Protein AF-A0A936VDR9-F1 (afdb_monomer_lite)

Secondary structure (DSSP, 8-state):
--PPPPP---------PPPGGGG------PPP--HHHHHHHHHHHHHHHHHHHHHHHHHHHHHHHHHHHHHHHHHHHHTT-SSPPP-EEEE-SS-HHHHHHHHHHGGG-SEEEE--EEE-S-SSS-EEE---HHHHHHHHHH-TTS-B-PPEE-EETTEE-HHHHHHHHSSHHHHHHHHHHHHHHHHHHHT------

Foldseek 3Di:
DDDDDDDDDDDDDDDDDDPPPPPPPPPPPPPDQDPVRVVVVVVVVVVVVVVVVVVVVVVVVVVVVVVVVVVVVVVLVVVPDPPDDAAEQEAEDPDPVRVVCCVVCVVVHQAYEYQFWEQPLDQVQGIHGDDDPVVLVVCCVPPVSRYYHYDYAHDDPNDRDVPSVCQQPVDPVSVVSVVVNVVVVVVVSVPPDPPDD

Radius of gyration: 36.69 Å; chains: 1; bounding box: 105×52×73 Å

Sequence (197 aa):
MVNPFLPQIHLKPVAVLPQQSDINFHPPERPALTKAETIAKQVGDKARLEKKRREDARAQRAGAAKLIRSETSAAIVRATNDGNPLAVGFYVNWDDSSMASLRTNIDNLDWLVPEWIRLSGDESDPLVLDIKDEAIDFIQRTKPEMPILPLLQNYKNEQWNSEILQRSITTDAQRQKLIAALCKVLKIQVRRPHDRY

Structure (mmCIF, N/CA/C/O backbone):
data_AF-A0A936VDR9-F1
#
_entry.id   AF-A0A936VDR9-F1
#
loop_
_atom_site.group_PDB
_atom_site.id
_atom_site.type_symbol
_atom_site.label_atom_id
_atom_site.label_alt_id
_atom_site.label_comp_id
_atom_site.label_asym_id
_atom_site.label_entity_id
_atom_site.label_seq_id
_atom_site.pdbx_PDB_ins_code
_atom_site.Cartn_x
_atom_site.Cartn_y
_atom_site.Cartn_z
_atom_site.occupancy
_atom_site.B_iso_or_equiv
_atom_site.auth_seq_id
_atom_site.auth_comp_id
_atom_site.auth_asym_id
_atom_site.auth_atom_id
_atom_site.pdbx_PDB_model_num
ATOM 1 N N . MET A 1 1 ? 82.427 5.384 -50.486 1.00 48.25 1 MET A N 1
ATOM 2 C CA . MET A 1 1 ? 82.859 6.656 -49.867 1.00 48.25 1 MET A CA 1
ATOM 3 C C . MET A 1 1 ? 82.089 7.799 -50.509 1.00 48.25 1 MET A C 1
ATOM 5 O O . MET A 1 1 ? 82.480 8.209 -51.585 1.00 48.25 1 MET A O 1
ATOM 9 N N . VAL A 1 2 ? 81.010 8.280 -49.883 1.00 49.56 2 VAL A N 1
ATOM 10 C CA . VAL A 1 2 ? 80.542 9.675 -49.990 1.00 49.56 2 VAL A CA 1
ATOM 11 C C . VAL A 1 2 ? 79.780 9.957 -48.692 1.00 49.56 2 VAL A C 1
ATOM 13 O O . VAL A 1 2 ? 78.757 9.333 -48.428 1.00 49.56 2 VAL A O 1
ATOM 16 N N . ASN A 1 3 ? 80.350 10.800 -47.837 1.00 47.25 3 ASN A N 1
ATOM 17 C CA . ASN A 1 3 ? 79.816 11.170 -46.529 1.00 47.25 3 ASN A CA 1
ATOM 18 C C . ASN A 1 3 ? 79.118 12.533 -46.683 1.00 47.25 3 ASN A C 1
ATOM 20 O O . ASN A 1 3 ? 79.799 13.479 -47.088 1.00 47.25 3 ASN A O 1
ATOM 24 N N . PRO A 1 4 ? 77.804 12.674 -46.437 1.00 64.75 4 PRO A N 1
ATOM 25 C CA . PRO A 1 4 ? 77.143 13.964 -46.587 1.00 64.75 4 PRO A CA 1
ATOM 26 C C . PRO A 1 4 ? 77.544 14.914 -45.449 1.00 64.75 4 PRO A C 1
ATOM 28 O O . PRO A 1 4 ? 77.500 14.571 -44.269 1.00 64.75 4 PRO A O 1
ATOM 31 N N . PHE A 1 5 ? 77.966 16.114 -45.841 1.00 64.38 5 PHE A N 1
ATOM 32 C CA . PHE A 1 5 ? 78.416 17.204 -44.980 1.00 64.38 5 PHE A CA 1
ATOM 33 C C . PHE A 1 5 ? 77.198 17.912 -44.358 1.00 64.38 5 PHE A C 1
ATOM 35 O O . PHE A 1 5 ? 76.321 18.375 -45.086 1.00 64.38 5 PHE A O 1
ATOM 42 N N . LEU A 1 6 ? 77.145 18.019 -43.028 1.00 63.59 6 LEU A N 1
ATOM 43 C CA . LEU A 1 6 ? 76.202 18.890 -42.315 1.00 63.59 6 LEU A CA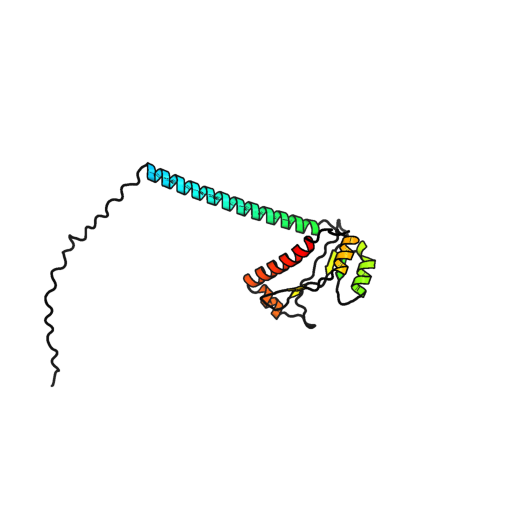 1
ATOM 44 C C . LEU A 1 6 ? 76.886 20.234 -41.995 1.00 63.59 6 LEU A C 1
ATOM 46 O O . LEU A 1 6 ? 78.051 20.232 -41.589 1.00 63.59 6 LEU A O 1
ATOM 50 N N . PRO A 1 7 ? 76.203 21.382 -42.152 1.00 64.25 7 PRO A N 1
ATOM 51 C CA . PRO A 1 7 ? 76.762 22.690 -41.819 1.00 64.25 7 PRO A CA 1
ATOM 52 C C . PRO A 1 7 ? 76.902 22.887 -40.300 1.00 64.25 7 PRO A C 1
ATOM 54 O O . PRO A 1 7 ? 76.022 22.519 -39.521 1.00 64.25 7 PRO A O 1
ATOM 57 N N . GLN A 1 8 ? 78.009 23.506 -39.880 1.00 63.88 8 GLN A N 1
ATOM 58 C CA . GLN A 1 8 ? 78.290 23.831 -38.479 1.00 63.88 8 GLN A CA 1
ATOM 59 C C . GLN A 1 8 ? 77.455 25.033 -38.016 1.00 63.88 8 GLN A C 1
ATOM 61 O O . GLN A 1 8 ? 77.661 26.168 -38.456 1.00 63.88 8 GLN A O 1
ATOM 66 N N . ILE A 1 9 ? 76.518 24.783 -37.100 1.00 60.72 9 ILE A N 1
ATOM 67 C CA . ILE A 1 9 ? 75.739 25.827 -36.432 1.00 60.72 9 ILE A CA 1
ATOM 68 C C . ILE A 1 9 ? 76.623 26.475 -35.360 1.00 60.72 9 ILE A C 1
ATOM 70 O O . ILE A 1 9 ? 76.927 25.867 -34.336 1.00 60.72 9 ILE A O 1
ATOM 74 N N . HIS A 1 10 ? 77.022 27.726 -35.588 1.00 57.00 10 HIS A N 1
ATOM 75 C CA . HIS A 1 10 ? 77.722 28.543 -34.600 1.00 57.00 10 HIS A CA 1
ATOM 76 C C . HIS A 1 10 ? 76.702 29.171 -33.643 1.00 57.00 10 HIS A C 1
ATOM 78 O O . HIS A 1 10 ? 76.112 30.212 -33.938 1.00 57.00 10 HIS A O 1
ATOM 84 N N . LEU A 1 11 ? 76.473 28.534 -32.494 1.00 60.47 11 LEU A N 1
ATOM 85 C CA . LEU A 1 11 ? 75.695 29.131 -31.410 1.00 60.47 11 LEU A CA 1
ATOM 86 C C . LEU A 1 11 ? 76.563 30.150 -30.663 1.00 60.47 11 LEU A C 1
ATOM 88 O O . LEU A 1 11 ? 77.661 29.836 -30.206 1.00 60.47 11 LEU A O 1
ATOM 92 N N . LYS A 1 12 ? 76.063 31.382 -30.535 1.00 58.19 12 LYS A N 1
ATOM 93 C CA . LYS A 1 12 ? 76.665 32.403 -29.670 1.00 58.19 12 LYS A CA 1
ATOM 94 C C . LYS A 1 12 ? 76.613 31.903 -28.216 1.00 58.19 12 LYS A C 1
ATOM 96 O O . LYS A 1 12 ? 75.549 31.432 -27.809 1.00 58.19 12 LYS A O 1
ATOM 101 N N . PRO A 1 13 ? 77.699 32.005 -27.430 1.00 59.50 13 PRO A N 1
ATOM 102 C CA . PRO A 1 13 ? 77.671 31.609 -26.029 1.00 59.50 13 PRO A CA 1
ATOM 103 C C . PRO A 1 13 ? 76.676 32.503 -25.286 1.00 59.50 13 PRO A C 1
ATOM 105 O O . PRO A 1 13 ? 76.843 33.721 -25.209 1.00 59.50 13 PRO A O 1
ATOM 108 N N . VAL A 1 14 ? 75.600 31.891 -24.798 1.00 54.97 14 VAL A N 1
ATOM 109 C CA . VAL A 1 14 ? 74.634 32.547 -23.919 1.00 54.97 14 VAL A CA 1
ATOM 110 C C . VAL A 1 14 ? 75.339 32.860 -22.606 1.00 54.97 14 VAL A C 1
ATOM 112 O O . VAL A 1 14 ? 76.087 32.038 -22.075 1.00 54.97 14 VAL A O 1
ATOM 115 N N . ALA A 1 15 ? 75.122 34.086 -22.137 1.00 59.19 15 ALA A N 1
ATOM 116 C CA . ALA A 1 15 ? 75.690 34.623 -20.918 1.00 59.19 15 ALA A CA 1
ATOM 117 C C . ALA A 1 15 ? 75.496 33.661 -19.736 1.00 59.19 15 ALA A C 1
ATOM 119 O O . ALA A 1 15 ? 74.417 33.116 -19.515 1.00 59.19 15 ALA A O 1
ATOM 120 N N . VAL A 1 16 ? 76.606 33.481 -19.027 1.00 57.81 16 VAL A N 1
ATOM 121 C CA . VAL A 1 16 ? 76.810 32.790 -17.755 1.00 57.81 16 VAL A CA 1
ATOM 122 C C . VAL A 1 16 ? 75.539 32.738 -16.898 1.00 57.81 16 VAL A C 1
ATOM 124 O O . VAL A 1 16 ? 75.017 33.767 -16.475 1.00 57.81 16 VAL A O 1
ATOM 127 N N . LEU A 1 17 ? 75.072 31.519 -16.619 1.00 52.50 17 LEU A N 1
ATOM 128 C CA . LEU A 1 17 ? 74.103 31.258 -15.556 1.00 52.50 17 LEU A CA 1
ATOM 129 C C . LEU A 1 17 ? 74.717 31.704 -14.215 1.00 52.50 17 LEU A C 1
ATOM 131 O O . LEU A 1 17 ? 75.860 31.322 -13.942 1.00 52.50 17 LEU A O 1
ATOM 135 N N . PRO A 1 18 ? 74.007 32.484 -13.380 1.00 51.62 18 PRO A N 1
ATOM 136 C CA . PRO A 1 18 ? 74.508 32.859 -12.064 1.00 51.62 18 PRO A CA 1
ATOM 137 C C . PRO A 1 18 ? 74.798 31.599 -11.237 1.00 51.62 18 PRO A C 1
ATOM 139 O O . PRO A 1 18 ? 74.003 30.656 -11.193 1.00 51.62 18 PRO A O 1
ATOM 142 N N . GLN A 1 19 ? 75.987 31.572 -10.632 1.00 54.84 19 GLN A N 1
ATOM 143 C CA . GLN A 1 19 ? 76.437 30.523 -9.720 1.00 54.84 19 GLN A CA 1
ATOM 144 C C . GLN A 1 19 ? 75.439 30.354 -8.558 1.00 54.84 19 GLN A C 1
ATOM 146 O O . GLN A 1 19 ? 74.750 31.297 -8.176 1.00 54.84 19 GLN A O 1
ATOM 151 N N . GLN A 1 20 ? 75.383 29.150 -7.974 1.00 53.59 20 GLN A N 1
ATOM 152 C CA . GLN A 1 20 ? 74.471 28.711 -6.896 1.00 53.59 20 GLN A CA 1
ATOM 153 C C . GLN A 1 20 ? 74.421 29.585 -5.618 1.00 53.59 20 GLN A C 1
ATOM 155 O O . GLN A 1 20 ? 73.723 29.227 -4.672 1.00 53.59 20 GLN A O 1
ATOM 160 N N . SER A 1 21 ? 75.111 30.721 -5.555 1.00 52.72 21 SER A N 1
ATOM 161 C CA . SER A 1 21 ? 75.000 31.697 -4.468 1.00 52.72 21 SER A CA 1
ATOM 162 C C . SER A 1 21 ? 73.715 32.542 -4.509 1.00 52.72 21 SER A C 1
ATOM 164 O O . SER A 1 21 ? 73.342 33.088 -3.474 1.00 52.72 21 SER A O 1
ATOM 166 N N . ASP A 1 22 ? 73.001 32.592 -5.644 1.00 49.72 22 ASP A N 1
ATOM 167 C CA . ASP A 1 22 ? 71.807 33.448 -5.830 1.00 49.72 22 ASP A CA 1
ATOM 168 C C . ASP A 1 22 ? 70.450 32.739 -5.612 1.00 49.72 22 ASP A C 1
ATOM 170 O O . ASP A 1 22 ? 69.391 33.338 -5.789 1.00 49.72 22 ASP A O 1
ATOM 174 N N . ILE A 1 23 ? 70.444 31.475 -5.171 1.00 49.09 23 ILE A N 1
ATOM 175 C CA . ILE A 1 23 ? 69.225 30.739 -4.757 1.00 49.09 23 ILE A CA 1
ATOM 176 C C . ILE A 1 23 ? 68.941 30.830 -3.251 1.00 49.09 23 ILE A C 1
ATOM 178 O O . ILE A 1 23 ? 68.109 30.091 -2.725 1.00 49.09 23 ILE A O 1
ATOM 182 N N . ASN A 1 24 ? 69.550 31.791 -2.556 1.00 51.28 24 ASN A N 1
ATOM 183 C CA . ASN A 1 24 ? 69.092 32.199 -1.229 1.00 51.28 24 ASN A CA 1
ATOM 184 C C . ASN A 1 24 ? 67.836 33.077 -1.35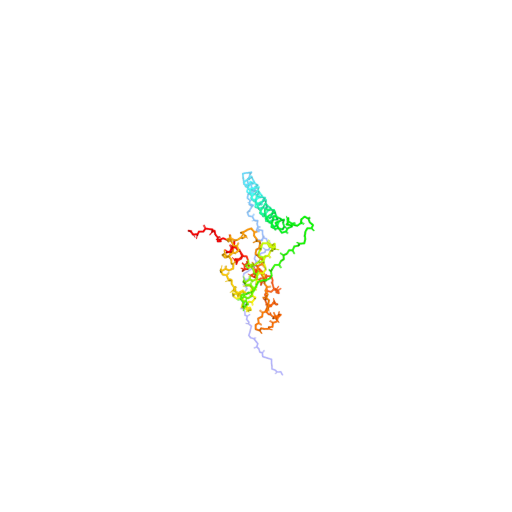3 1.00 51.28 24 ASN A C 1
ATOM 186 O O . ASN A 1 24 ? 67.835 34.261 -1.022 1.00 51.28 24 ASN A O 1
ATOM 190 N N . PHE A 1 25 ? 66.736 32.482 -1.821 1.00 50.12 25 PHE A N 1
ATOM 191 C CA . PHE A 1 25 ? 65.406 33.035 -1.596 1.00 50.12 25 PHE A CA 1
ATOM 192 C C . PHE A 1 25 ? 65.108 32.870 -0.105 1.00 50.12 25 PHE A C 1
ATOM 194 O O . PHE A 1 25 ? 64.611 31.834 0.332 1.00 50.12 25 PHE A O 1
ATOM 201 N N . HIS A 1 26 ? 65.448 33.878 0.696 1.00 56.31 26 HIS A N 1
ATOM 202 C CA . HIS A 1 26 ? 64.891 33.985 2.034 1.00 56.31 26 HIS A CA 1
ATOM 203 C C . HIS A 1 26 ? 63.404 34.313 1.845 1.00 56.31 26 HIS A C 1
ATOM 205 O O . HIS A 1 26 ? 63.089 35.372 1.293 1.00 56.31 26 HIS A O 1
ATOM 211 N N . PRO A 1 27 ? 62.462 33.435 2.237 1.00 58.19 27 PRO A N 1
ATOM 212 C CA . PRO A 1 27 ? 61.066 33.841 2.301 1.00 58.19 27 PRO A CA 1
ATOM 213 C C . PRO A 1 27 ? 61.014 35.083 3.199 1.00 58.19 27 PRO A C 1
ATOM 215 O O . PRO A 1 27 ? 61.682 35.058 4.239 1.00 58.19 27 PRO A O 1
ATOM 218 N N . PRO A 1 28 ? 60.266 36.154 2.861 1.00 60.12 28 PRO A N 1
ATOM 219 C CA . PRO A 1 28 ? 59.995 37.172 3.861 1.00 60.12 28 PRO A CA 1
ATOM 220 C C . PRO A 1 28 ? 59.383 36.433 5.047 1.00 60.12 28 PRO A C 1
ATOM 222 O O . PRO A 1 28 ? 58.392 35.712 4.872 1.00 60.12 28 PRO A O 1
ATOM 225 N N . GLU A 1 29 ? 60.026 36.520 6.215 1.00 57.53 29 GLU A N 1
ATOM 226 C CA . GLU A 1 29 ? 59.479 35.960 7.442 1.00 57.53 29 GLU A CA 1
ATOM 227 C C . GLU A 1 29 ? 58.063 36.507 7.554 1.00 57.53 29 GLU A C 1
ATOM 229 O O . GLU A 1 29 ? 57.852 37.707 7.739 1.00 57.53 29 GLU A O 1
ATOM 234 N N . ARG A 1 30 ? 57.064 35.638 7.350 1.00 56.50 30 ARG A N 1
ATOM 235 C CA . ARG A 1 30 ? 55.694 36.004 7.685 1.00 56.50 30 ARG A CA 1
ATOM 236 C C . ARG A 1 30 ? 55.777 36.381 9.158 1.00 56.50 30 ARG A C 1
ATOM 238 O O . ARG A 1 30 ? 56.226 35.521 9.924 1.00 56.50 30 ARG A O 1
ATOM 245 N N . PRO A 1 31 ? 55.429 37.620 9.550 1.00 59.69 31 PRO A N 1
ATOM 246 C CA . PRO A 1 31 ? 55.517 38.001 10.945 1.00 59.69 31 PRO A CA 1
ATOM 247 C C . PRO A 1 31 ? 54.782 36.930 11.742 1.00 59.69 31 PRO A C 1
ATOM 249 O O . PRO A 1 31 ? 53.684 36.510 11.355 1.00 59.69 31 PRO A O 1
ATOM 252 N N . ALA A 1 32 ? 55.440 36.402 12.778 1.00 60.94 32 ALA A N 1
ATOM 253 C CA . ALA A 1 32 ? 54.813 35.439 13.668 1.00 60.94 32 ALA A CA 1
ATOM 254 C C . ALA A 1 32 ? 53.450 36.015 14.051 1.00 60.94 32 ALA A C 1
ATOM 256 O O . ALA A 1 32 ? 53.407 37.177 14.467 1.00 60.94 32 ALA A O 1
ATOM 257 N N . LEU A 1 33 ? 52.365 35.249 13.828 1.00 58.31 33 LEU A N 1
ATOM 258 C CA . LEU A 1 33 ? 51.005 35.737 14.066 1.00 58.31 33 LEU A CA 1
ATOM 259 C C . LEU A 1 33 ? 51.007 36.489 15.390 1.00 58.31 33 LEU A C 1
ATOM 261 O O . LEU A 1 33 ? 51.404 35.945 16.428 1.00 58.31 33 LEU A O 1
ATOM 265 N N . THR A 1 34 ? 50.580 37.741 15.344 1.00 65.75 34 THR A N 1
ATOM 266 C CA . THR A 1 34 ? 50.469 38.547 16.548 1.00 65.75 34 THR A CA 1
ATOM 267 C C . THR A 1 34 ? 49.570 37.810 17.545 1.00 65.75 34 THR A C 1
ATOM 269 O O . THR A 1 34 ? 48.713 36.991 17.181 1.00 65.75 34 THR A O 1
ATOM 272 N N . LYS A 1 35 ? 49.733 38.089 18.842 1.00 68.06 35 LYS A N 1
ATOM 273 C CA . LYS A 1 35 ? 48.861 37.501 19.875 1.00 68.06 35 LYS A CA 1
ATOM 274 C C . LYS A 1 35 ? 47.372 37.694 19.528 1.00 68.06 35 LYS A C 1
ATOM 276 O O . LYS A 1 35 ? 46.570 36.804 19.769 1.00 68.06 35 LYS A O 1
ATOM 281 N N . ALA A 1 36 ? 47.018 38.804 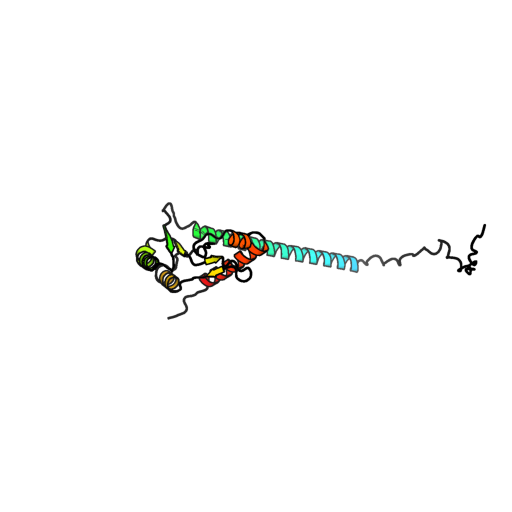18.879 1.00 71.44 36 ALA A N 1
ATOM 282 C CA . ALA A 1 36 ? 45.666 39.074 18.397 1.00 71.44 36 ALA A CA 1
ATOM 283 C C . ALA A 1 36 ? 45.206 38.125 17.270 1.00 71.44 36 ALA A C 1
ATOM 285 O O . ALA A 1 36 ? 44.092 37.607 17.324 1.00 71.44 36 ALA A O 1
ATOM 286 N N . GLU A 1 37 ? 46.049 37.844 16.274 1.00 71.31 37 GLU A N 1
ATOM 287 C CA . GLU A 1 37 ? 45.705 36.959 15.150 1.00 71.31 37 GLU A CA 1
ATOM 288 C C . GLU A 1 37 ? 45.608 35.488 15.574 1.00 71.31 37 GLU A C 1
ATOM 290 O O . GLU A 1 37 ? 44.732 34.758 15.105 1.00 71.31 37 GLU A O 1
ATOM 295 N N . THR A 1 38 ? 46.467 35.044 16.498 1.00 71.69 38 THR A N 1
ATOM 296 C CA . THR A 1 38 ? 46.367 33.693 17.080 1.00 71.69 38 THR A CA 1
ATOM 297 C C . THR A 1 38 ? 45.076 33.517 17.877 1.00 71.69 38 THR A C 1
ATOM 299 O O . THR A 1 38 ? 44.395 32.504 17.706 1.00 71.69 38 THR A O 1
ATOM 302 N N . ILE A 1 39 ? 44.687 34.519 18.675 1.00 73.69 39 ILE A N 1
ATOM 303 C CA . ILE A 1 39 ? 43.404 34.535 19.389 1.00 73.69 39 ILE A CA 1
ATOM 304 C C . ILE A 1 39 ? 42.237 34.522 18.393 1.00 73.69 39 ILE A C 1
ATOM 306 O O . ILE A 1 39 ? 41.328 33.707 18.540 1.00 73.69 39 ILE A O 1
ATOM 310 N N . ALA A 1 40 ? 42.267 35.348 17.343 1.00 74.50 40 ALA A N 1
ATOM 311 C CA . ALA A 1 40 ? 41.207 35.394 16.333 1.00 74.50 40 ALA A CA 1
ATOM 312 C C . ALA A 1 40 ? 41.022 34.046 15.611 1.00 74.50 40 ALA A C 1
ATOM 314 O O . ALA A 1 40 ? 39.892 33.585 15.432 1.00 74.50 40 ALA A O 1
ATOM 315 N N . LYS A 1 41 ? 42.123 33.367 15.261 1.00 75.31 41 LYS A N 1
ATOM 316 C CA . LYS A 1 41 ? 42.086 32.028 14.656 1.00 75.31 41 LYS A CA 1
ATOM 317 C C . LYS A 1 41 ? 41.517 30.984 15.619 1.00 75.31 41 LYS A C 1
ATOM 319 O O . LYS A 1 41 ? 40.612 30.244 15.245 1.00 75.31 41 LYS A O 1
ATOM 324 N N . GLN A 1 42 ? 41.970 30.978 16.875 1.00 75.38 42 GLN A N 1
ATOM 325 C CA . GLN A 1 42 ? 41.448 30.078 17.909 1.00 75.38 42 GLN A CA 1
ATOM 326 C C . GLN A 1 42 ? 39.949 30.291 18.161 1.00 75.38 42 GLN A C 1
ATOM 328 O O . GLN A 1 42 ? 39.210 29.325 18.348 1.00 75.38 42 GLN A O 1
ATOM 333 N N . VAL A 1 43 ? 39.483 31.542 18.149 1.00 79.19 43 VAL A N 1
ATOM 334 C CA . VAL A 1 43 ? 38.060 31.883 18.283 1.00 79.19 43 VAL A CA 1
ATOM 335 C C . VAL A 1 43 ? 37.263 31.387 17.073 1.00 79.19 43 VAL A C 1
ATOM 337 O O . VAL A 1 43 ? 36.212 30.771 17.253 1.00 79.19 43 VAL A O 1
ATOM 340 N N . GLY A 1 44 ? 37.771 31.580 15.852 1.00 81.06 44 GLY A N 1
ATOM 341 C CA . GLY A 1 44 ? 37.138 31.081 14.627 1.00 81.06 44 GLY A CA 1
ATOM 342 C C . GLY A 1 44 ? 37.037 29.552 14.576 1.00 81.06 44 GLY A C 1
ATOM 343 O O . GLY A 1 44 ? 35.983 29.009 14.233 1.00 81.06 44 GLY A O 1
ATOM 344 N N . ASP A 1 45 ? 38.096 28.853 14.984 1.00 81.81 45 ASP A N 1
ATOM 345 C CA . ASP A 1 45 ? 38.127 27.390 15.047 1.00 81.81 45 ASP A CA 1
ATOM 346 C C . ASP A 1 45 ? 37.157 26.852 16.112 1.00 81.81 45 ASP A C 1
ATOM 348 O O . ASP A 1 45 ? 36.400 25.912 15.849 1.00 81.81 45 ASP A O 1
ATOM 352 N N . LYS A 1 46 ? 37.082 27.505 17.283 1.00 83.25 46 LYS A N 1
ATOM 353 C CA . LYS A 1 46 ? 36.084 27.192 18.321 1.00 83.25 46 LYS A CA 1
ATOM 354 C C . LYS A 1 46 ? 34.651 27.406 17.826 1.00 83.25 46 LYS A C 1
ATOM 356 O O . LYS A 1 46 ? 33.802 26.545 18.044 1.00 83.25 46 LYS A O 1
ATOM 361 N N . ALA A 1 47 ? 34.381 28.504 17.118 1.00 84.00 47 ALA A N 1
ATOM 362 C CA . ALA A 1 47 ? 33.054 28.791 16.572 1.00 84.00 47 ALA A CA 1
ATOM 363 C C . ALA A 1 47 ? 32.613 27.754 15.522 1.00 84.00 47 ALA A C 1
ATOM 365 O O . ALA A 1 47 ? 31.454 27.335 15.507 1.00 84.00 47 ALA A O 1
ATOM 366 N N . ARG A 1 48 ? 33.537 27.291 14.667 1.00 84.69 48 ARG A N 1
ATOM 367 C CA . ARG A 1 48 ? 33.271 26.224 13.686 1.00 84.69 48 ARG A CA 1
ATOM 368 C C . ARG A 1 48 ? 32.975 24.886 14.354 1.00 84.69 48 ARG A C 1
ATOM 370 O O . ARG A 1 48 ? 32.035 24.206 13.944 1.00 84.69 48 ARG A O 1
ATOM 377 N N . LEU A 1 49 ? 33.742 24.525 15.383 1.00 86.38 49 LEU A N 1
ATOM 378 C CA . LEU A 1 49 ? 33.514 23.297 16.145 1.00 86.38 49 LEU A CA 1
ATOM 379 C C . LEU A 1 49 ? 32.140 23.312 16.825 1.00 86.38 49 LEU A C 1
ATOM 381 O O . LEU A 1 49 ? 31.409 22.326 16.758 1.00 86.38 49 LEU A O 1
ATOM 385 N N . GLU A 1 50 ? 31.768 24.443 17.423 1.00 83.38 50 GLU A N 1
ATOM 386 C CA . GLU A 1 50 ? 30.477 24.598 18.089 1.00 83.38 50 GLU A CA 1
ATOM 387 C C . GLU A 1 50 ? 29.308 24.549 17.096 1.00 83.38 50 GLU A C 1
ATOM 389 O O . GLU A 1 50 ? 28.299 23.885 17.341 1.00 83.38 50 GLU A O 1
ATOM 394 N N . LYS A 1 51 ? 29.456 25.174 15.920 1.00 87.25 51 LYS A N 1
ATOM 395 C CA . LYS A 1 51 ? 28.470 25.063 14.836 1.00 87.25 51 LYS A CA 1
ATOM 396 C C . LYS A 1 51 ? 28.288 23.609 14.391 1.00 87.25 51 LYS A C 1
ATOM 398 O O . LYS A 1 51 ? 27.150 23.152 14.309 1.00 87.25 51 LYS A O 1
ATOM 403 N N . LYS A 1 52 ? 29.386 22.877 14.175 1.00 90.38 52 LYS A N 1
ATOM 404 C CA . LYS A 1 52 ? 29.343 21.460 13.790 1.00 90.38 52 LYS A CA 1
ATOM 405 C C . LYS A 1 52 ? 28.639 20.608 14.852 1.00 90.38 52 LYS A C 1
ATOM 407 O O . LYS A 1 52 ? 27.731 19.857 14.521 1.00 90.38 52 LYS A O 1
ATOM 412 N N . ARG A 1 53 ? 28.963 20.801 16.138 1.00 89.38 53 ARG A N 1
ATOM 413 C CA . ARG A 1 53 ? 28.282 20.117 17.255 1.00 89.38 53 ARG A CA 1
ATOM 414 C C . ARG A 1 53 ? 26.775 20.365 17.266 1.00 89.38 53 ARG A C 1
ATOM 416 O O . ARG A 1 53 ? 26.003 19.440 17.505 1.00 89.38 53 ARG A O 1
ATOM 423 N N . ARG A 1 54 ? 26.341 21.601 16.998 1.00 82.69 54 ARG A N 1
ATOM 424 C CA . ARG A 1 54 ? 24.913 21.949 16.918 1.00 82.69 54 ARG A CA 1
ATOM 425 C C . ARG A 1 54 ? 24.214 21.274 15.740 1.00 82.69 54 ARG A C 1
ATOM 427 O O . ARG A 1 54 ? 23.067 20.855 15.884 1.00 82.69 54 ARG A O 1
ATOM 434 N N . GLU A 1 55 ? 24.877 21.186 14.592 1.00 86.06 55 GLU A N 1
ATOM 435 C CA . GLU A 1 55 ? 24.357 20.500 13.405 1.00 86.06 55 GLU A CA 1
ATOM 436 C C . GLU A 1 55 ? 24.231 18.991 13.649 1.00 86.06 55 GLU A C 1
ATOM 438 O O . GLU A 1 55 ? 23.153 18.438 13.424 1.00 86.06 55 GLU A O 1
ATOM 443 N N . ASP A 1 56 ? 25.258 18.362 14.225 1.00 86.25 56 ASP A N 1
ATOM 444 C CA . ASP A 1 56 ? 25.247 16.943 14.598 1.00 86.25 56 ASP A CA 1
ATOM 445 C C . ASP A 1 56 ? 24.143 16.647 15.628 1.00 86.25 56 ASP A C 1
ATOM 447 O O . ASP A 1 56 ? 23.357 15.715 15.457 1.00 86.25 56 ASP A O 1
ATOM 451 N N . ALA A 1 57 ? 23.996 17.492 16.655 1.00 83.44 57 ALA A N 1
ATOM 452 C CA . ALA A 1 57 ? 22.927 17.365 17.646 1.00 83.44 57 ALA A CA 1
ATOM 453 C C . ALA A 1 57 ? 21.527 17.523 17.023 1.00 83.44 57 ALA A C 1
ATOM 455 O O . ALA A 1 57 ? 20.581 16.835 17.416 1.00 83.44 57 ALA A O 1
ATOM 456 N N . ARG A 1 58 ? 21.368 18.412 16.032 1.00 82.94 58 ARG A N 1
ATOM 457 C CA . ARG A 1 58 ? 20.101 18.583 15.305 1.00 82.94 58 ARG A CA 1
ATOM 458 C C . ARG A 1 58 ? 19.796 17.372 14.425 1.00 82.94 58 ARG A C 1
ATOM 460 O O . ARG A 1 58 ? 18.646 16.935 14.401 1.00 82.94 58 ARG A O 1
ATOM 467 N N . ALA A 1 59 ? 20.800 16.819 13.749 1.00 81.19 59 ALA A N 1
ATOM 468 C CA . ALA A 1 59 ? 20.668 15.605 12.950 1.00 81.19 59 ALA A CA 1
ATOM 469 C C . ALA A 1 59 ? 20.306 14.393 13.825 1.00 81.19 59 ALA A C 1
ATOM 471 O O . ALA A 1 59 ? 19.375 13.661 13.494 1.00 81.19 59 ALA A O 1
ATOM 472 N N . GLN A 1 60 ? 20.953 14.239 14.985 1.00 79.19 60 GLN A N 1
ATOM 473 C CA . GLN A 1 60 ? 20.627 13.200 15.967 1.00 79.19 60 GLN A CA 1
ATOM 474 C C . GLN A 1 60 ? 19.196 13.337 16.495 1.00 79.19 60 GLN A C 1
ATOM 476 O O . GLN A 1 60 ? 18.454 12.359 16.504 1.00 79.19 60 GLN A O 1
ATOM 481 N N . ARG A 1 61 ? 18.761 14.551 16.867 1.00 75.69 61 ARG A N 1
ATOM 482 C CA . ARG A 1 61 ? 17.377 14.802 17.311 1.00 75.69 61 ARG A CA 1
ATOM 483 C C . ARG A 1 61 ? 16.350 14.517 16.218 1.00 75.69 61 ARG A C 1
ATOM 485 O O . ARG A 1 61 ? 15.304 13.947 16.508 1.00 75.69 61 ARG A O 1
ATOM 492 N N . ALA A 1 62 ? 16.637 14.886 14.970 1.00 78.06 62 ALA A N 1
ATOM 493 C CA . ALA A 1 62 ? 15.767 14.580 13.837 1.00 78.06 62 ALA A CA 1
ATOM 494 C C . ALA A 1 62 ? 15.695 13.067 13.559 1.00 78.06 62 ALA A C 1
ATOM 496 O O . ALA A 1 62 ? 14.614 12.547 13.285 1.00 78.06 62 ALA A O 1
ATOM 497 N N . GLY A 1 63 ? 16.821 12.356 13.680 1.00 76.81 63 GLY A N 1
ATOM 498 C CA . GLY A 1 63 ? 16.883 10.896 13.594 1.00 76.81 63 GLY A CA 1
ATOM 499 C C . GLY A 1 63 ? 16.081 10.213 14.703 1.00 76.81 63 GLY A C 1
ATOM 500 O O . GLY A 1 63 ? 15.248 9.360 14.410 1.00 76.81 63 GLY A O 1
ATOM 501 N N . ALA A 1 64 ? 16.250 10.652 15.952 1.00 72.50 64 ALA A N 1
ATOM 502 C CA . ALA A 1 64 ? 15.497 10.152 17.101 1.00 72.50 64 ALA A CA 1
ATOM 503 C C . ALA A 1 64 ? 13.989 10.419 16.962 1.00 72.50 64 ALA A C 1
ATOM 505 O O . ALA A 1 64 ? 13.186 9.517 17.166 1.00 72.50 64 ALA A O 1
ATOM 506 N N . ALA A 1 65 ? 13.586 11.616 16.524 1.00 69.62 65 ALA A N 1
ATOM 507 C CA . ALA A 1 65 ? 12.179 11.930 16.267 1.00 69.62 65 ALA A CA 1
ATOM 508 C C . ALA A 1 65 ? 11.575 11.056 15.151 1.00 69.62 65 ALA A C 1
ATOM 510 O O . ALA A 1 65 ? 10.404 10.679 15.216 1.00 69.62 65 ALA A O 1
ATOM 511 N N . LYS A 1 66 ? 12.367 10.710 14.128 1.00 73.50 66 LYS A N 1
ATOM 512 C CA . LYS A 1 66 ? 11.950 9.790 13.063 1.00 73.50 66 LYS A CA 1
ATOM 513 C C . LYS A 1 66 ? 11.799 8.357 13.585 1.00 73.50 66 LYS A C 1
ATOM 515 O O . LYS A 1 66 ? 10.828 7.706 13.207 1.00 73.50 66 LYS A O 1
ATOM 520 N N . LEU A 1 67 ? 12.702 7.910 14.462 1.00 63.91 67 LEU A N 1
ATOM 521 C CA . LEU A 1 67 ? 12.639 6.597 15.111 1.00 63.91 67 LEU A CA 1
ATOM 522 C C . LEU A 1 67 ? 11.405 6.482 16.016 1.00 63.91 67 LEU A C 1
ATOM 524 O O . LEU A 1 67 ? 10.605 5.571 15.829 1.00 63.91 67 LEU A O 1
ATOM 528 N N . ILE A 1 68 ? 11.170 7.475 16.879 1.00 68.06 68 ILE A N 1
ATOM 529 C CA . ILE A 1 68 ? 9.978 7.543 17.739 1.00 68.06 68 ILE A CA 1
ATOM 530 C C . ILE A 1 68 ? 8.702 7.509 16.887 1.00 68.06 68 ILE A C 1
ATOM 532 O O . ILE A 1 68 ? 7.779 6.755 17.171 1.00 68.06 68 ILE A O 1
ATOM 536 N N . ARG A 1 69 ? 8.646 8.262 15.780 1.00 65.06 69 ARG A N 1
ATOM 537 C CA . ARG A 1 69 ? 7.483 8.250 14.877 1.00 65.06 69 ARG A CA 1
ATOM 538 C C . ARG A 1 69 ? 7.268 6.895 14.193 1.00 65.06 69 ARG A C 1
ATOM 540 O O . ARG A 1 69 ? 6.117 6.500 13.986 1.00 65.06 69 ARG A O 1
ATOM 547 N N . SER A 1 70 ? 8.339 6.191 13.821 1.00 58.34 70 SER A N 1
ATOM 548 C CA . SER A 1 70 ? 8.226 4.827 13.289 1.00 58.34 70 SER A CA 1
ATOM 549 C C . SER A 1 70 ? 7.783 3.826 14.355 1.00 58.34 70 SER A C 1
ATOM 551 O O . SER A 1 70 ? 6.958 2.970 14.055 1.00 58.34 70 SER A O 1
ATOM 553 N N . GLU A 1 71 ? 8.240 3.982 15.599 1.00 57.09 71 GLU A N 1
ATOM 554 C CA . GLU A 1 71 ? 7.802 3.173 16.740 1.00 57.09 71 GLU A CA 1
ATOM 555 C C . GLU A 1 71 ? 6.323 3.406 17.051 1.00 57.09 71 GLU A C 1
ATOM 557 O O . GLU A 1 71 ? 5.589 2.441 17.212 1.00 57.09 71 GLU A O 1
ATOM 562 N N . THR A 1 72 ? 5.840 4.654 17.034 1.00 55.25 72 THR A N 1
ATOM 563 C CA . THR A 1 72 ? 4.407 4.954 17.195 1.00 55.25 72 THR A CA 1
ATOM 564 C C . THR A 1 72 ? 3.572 4.343 16.067 1.00 55.25 72 THR A C 1
ATOM 566 O O . THR A 1 72 ? 2.514 3.783 16.324 1.00 55.25 72 THR A O 1
ATOM 569 N N . SER A 1 73 ? 4.055 4.388 14.820 1.00 57.47 73 SER A N 1
ATOM 570 C CA . SER A 1 73 ? 3.347 3.778 13.680 1.00 57.47 73 SER A CA 1
ATOM 571 C C . SER A 1 73 ? 3.290 2.249 13.799 1.00 57.47 73 SER A C 1
ATOM 573 O O . SER A 1 73 ? 2.255 1.650 13.535 1.00 57.47 73 SER A O 1
ATOM 575 N N . ALA A 1 74 ? 4.376 1.615 14.251 1.00 54.78 74 ALA A N 1
ATOM 576 C CA . ALA A 1 74 ? 4.416 0.181 14.529 1.00 54.78 74 ALA A CA 1
ATOM 577 C C . ALA A 1 74 ? 3.592 -0.207 15.772 1.00 54.78 74 ALA A C 1
ATOM 579 O O . ALA A 1 74 ? 3.046 -1.306 15.819 1.00 54.78 74 ALA A O 1
ATOM 580 N N . ALA A 1 75 ? 3.479 0.682 16.762 1.00 53.41 75 ALA A N 1
ATOM 581 C CA . ALA A 1 75 ? 2.667 0.487 17.959 1.00 53.41 75 ALA A CA 1
ATOM 582 C C . ALA A 1 75 ? 1.163 0.564 17.658 1.00 53.41 75 ALA A C 1
ATOM 584 O O . ALA A 1 75 ? 0.420 -0.255 18.183 1.00 53.41 75 ALA A O 1
ATOM 585 N N . ILE A 1 76 ? 0.722 1.452 16.755 1.00 54.25 76 ILE A N 1
ATOM 586 C CA . ILE A 1 76 ? -0.672 1.478 16.264 1.00 54.25 76 ILE A CA 1
ATOM 587 C C . ILE A 1 76 ? -1.046 0.131 15.622 1.00 54.25 76 ILE A C 1
ATOM 589 O O . ILE A 1 76 ? -2.145 -0.365 15.828 1.00 54.25 76 ILE A O 1
ATOM 593 N N . VAL A 1 77 ? -0.109 -0.496 14.903 1.00 53.59 77 VAL A N 1
ATOM 594 C CA . VAL A 1 77 ? -0.304 -1.820 14.282 1.00 53.59 77 VAL A CA 1
ATOM 595 C C . VAL A 1 77 ? -0.249 -2.962 15.312 1.00 53.59 77 VAL A C 1
ATOM 597 O O . VAL A 1 77 ? -0.859 -4.005 15.106 1.00 53.59 77 VAL A O 1
ATOM 600 N N . ARG A 1 78 ? 0.473 -2.787 16.429 1.00 49.00 78 ARG A N 1
ATOM 601 C CA . ARG A 1 78 ? 0.636 -3.804 17.486 1.00 49.00 78 ARG A CA 1
ATOM 602 C C . ARG A 1 78 ? -0.443 -3.778 18.572 1.00 49.00 78 ARG A C 1
ATOM 604 O O . ARG A 1 78 ? -0.577 -4.773 19.273 1.00 49.00 78 ARG A O 1
ATOM 611 N N . ALA A 1 79 ? -1.166 -2.673 18.743 1.00 49.69 79 ALA A N 1
ATOM 612 C CA . ALA A 1 79 ? -2.053 -2.456 19.889 1.00 49.69 79 ALA A CA 1
ATOM 613 C C . ALA A 1 79 ? -3.507 -2.911 19.675 1.00 49.69 79 ALA A C 1
ATOM 615 O O . ALA A 1 79 ? -4.366 -2.544 20.469 1.00 49.69 79 ALA A O 1
ATOM 616 N N . THR A 1 80 ? -3.814 -3.667 18.616 1.00 55.06 80 THR A N 1
ATOM 617 C CA . THR A 1 80 ? -5.211 -4.003 18.297 1.00 55.06 80 THR A CA 1
ATOM 618 C C . THR A 1 80 ? -5.673 -5.374 18.748 1.00 55.06 80 THR A C 1
ATOM 620 O O . THR A 1 80 ? -6.870 -5.601 18.695 1.00 55.06 80 THR A O 1
ATOM 623 N N . ASN A 1 81 ? -4.811 -6.272 19.232 1.00 59.06 81 ASN A N 1
ATOM 624 C CA . ASN A 1 81 ? -5.286 -7.602 19.605 1.00 59.06 81 ASN A CA 1
ATOM 625 C C . ASN A 1 81 ? -4.630 -8.144 20.875 1.00 59.06 81 ASN A C 1
ATOM 627 O O . ASN A 1 81 ? -3.572 -8.772 20.830 1.00 59.06 81 ASN A O 1
ATOM 631 N N . ASP A 1 82 ? -5.328 -7.947 21.999 1.00 64.25 82 ASP A N 1
ATOM 632 C CA . ASP A 1 82 ? -5.123 -8.572 23.315 1.00 64.25 82 ASP A CA 1
ATOM 633 C C . ASP A 1 82 ? -5.340 -10.106 23.263 1.00 64.25 82 ASP A C 1
ATOM 635 O O . ASP A 1 82 ? -6.139 -10.677 24.000 1.00 64.25 82 ASP A O 1
ATOM 639 N N . GLY A 1 83 ? -4.671 -10.799 22.335 1.00 69.69 83 GLY A N 1
ATOM 640 C CA . GLY A 1 83 ? -4.839 -12.233 22.075 1.00 69.69 83 GLY A CA 1
ATOM 641 C C . GLY A 1 83 ? -5.978 -12.600 21.115 1.00 69.69 83 GLY A C 1
ATOM 642 O O . GLY A 1 83 ? -6.118 -13.776 20.782 1.00 69.69 83 GLY A O 1
ATOM 643 N N . ASN A 1 84 ? -6.755 -11.629 20.627 1.00 76.00 84 ASN A N 1
ATOM 644 C CA . ASN A 1 84 ? -7.799 -11.869 19.628 1.00 76.00 84 ASN A CA 1
ATOM 645 C C . ASN A 1 84 ? -7.208 -12.054 18.209 1.00 76.00 84 ASN A C 1
ATOM 647 O O . ASN A 1 84 ? -6.187 -11.448 17.878 1.00 76.00 84 ASN A O 1
ATOM 651 N N . PRO A 1 85 ? -7.805 -12.897 17.345 1.00 85.25 85 PRO A N 1
ATOM 652 C CA . PRO A 1 85 ? -7.389 -12.998 15.948 1.00 85.25 85 PRO A CA 1
ATOM 653 C C . PRO A 1 85 ? -7.627 -11.687 15.191 1.00 85.25 85 PRO A C 1
ATOM 655 O O . PRO A 1 85 ? -8.674 -11.070 15.345 1.00 85.25 85 PRO A O 1
ATOM 658 N N . LEU A 1 86 ? -6.681 -11.303 14.332 1.00 89.31 86 LEU A N 1
ATOM 659 C CA . LEU A 1 86 ? -6.810 -10.139 13.454 1.00 89.31 86 LEU A CA 1
ATOM 660 C C . LEU A 1 86 ? -7.627 -10.483 12.202 1.00 89.31 86 LEU A C 1
ATOM 662 O O . LEU A 1 86 ? -7.233 -11.364 11.434 1.00 89.31 86 LEU A O 1
ATOM 666 N N . ALA A 1 87 ? -8.711 -9.751 11.960 1.00 93.38 87 ALA A N 1
ATOM 667 C CA . ALA A 1 87 ? -9.540 -9.876 10.769 1.00 93.38 87 ALA A CA 1
ATOM 668 C C . ALA A 1 87 ? -9.123 -8.858 9.692 1.00 93.38 87 ALA A C 1
ATOM 670 O O . ALA A 1 87 ? -9.276 -7.648 9.855 1.00 93.38 87 ALA A O 1
ATOM 671 N N . VAL A 1 88 ? -8.608 -9.348 8.561 1.00 95.94 88 VAL A N 1
ATOM 672 C CA . VAL A 1 88 ? -8.137 -8.510 7.445 1.00 95.94 88 VAL A CA 1
ATOM 673 C C . VAL A 1 88 ? -8.987 -8.762 6.204 1.00 95.94 88 VAL A C 1
ATOM 675 O O . VAL A 1 88 ? -9.064 -9.891 5.723 1.00 95.94 88 VAL A O 1
ATOM 678 N N . GLY A 1 89 ? -9.600 -7.709 5.663 1.00 95.81 89 GLY A N 1
ATOM 679 C CA . GLY A 1 89 ? -10.366 -7.769 4.419 1.00 95.81 89 GLY A CA 1
ATOM 680 C C . GLY A 1 89 ? -9.523 -7.362 3.214 1.00 95.81 89 GLY A C 1
ATOM 681 O O . GLY A 1 89 ? -8.907 -6.299 3.229 1.00 95.81 89 GLY A O 1
ATOM 682 N N . PHE A 1 90 ? -9.525 -8.166 2.152 1.00 96.62 90 PHE A N 1
ATOM 683 C CA . PHE A 1 90 ? -8.947 -7.786 0.860 1.00 96.62 90 PHE A CA 1
ATOM 684 C C . PHE A 1 90 ? -10.038 -7.209 -0.041 1.00 96.62 90 PHE A C 1
ATOM 686 O O . PHE A 1 90 ? -11.126 -7.775 -0.129 1.00 96.62 90 PHE A O 1
ATOM 693 N N . TYR A 1 91 ? -9.752 -6.080 -0.686 1.00 96.81 91 TYR A N 1
ATOM 694 C CA . TYR A 1 91 ? -10.723 -5.342 -1.493 1.00 96.81 91 TYR A CA 1
ATOM 695 C C . TYR A 1 91 ? -10.197 -5.094 -2.903 1.00 96.81 91 TYR A C 1
ATOM 697 O O . TYR A 1 91 ? -9.072 -4.620 -3.078 1.00 96.81 91 TYR A O 1
ATOM 705 N N . VAL A 1 92 ? -11.034 -5.362 -3.904 1.00 95.12 92 VAL A N 1
ATOM 706 C CA . VAL A 1 92 ? -10.724 -5.122 -5.315 1.00 95.12 92 VAL A CA 1
ATOM 707 C C . VAL A 1 92 ? -11.819 -4.287 -5.973 1.00 95.12 92 VAL A C 1
ATOM 709 O O . VAL A 1 92 ? -12.987 -4.369 -5.601 1.00 95.12 92 VAL A O 1
ATOM 712 N N . ASN A 1 93 ? -11.445 -3.472 -6.961 1.00 93.75 93 ASN A N 1
ATOM 713 C CA . ASN A 1 93 ? -12.388 -2.577 -7.641 1.00 93.75 93 ASN A CA 1
ATOM 714 C C . ASN A 1 93 ? -13.207 -3.264 -8.742 1.00 93.75 93 ASN A C 1
ATOM 716 O O . ASN A 1 93 ? -14.240 -2.733 -9.140 1.00 93.75 93 ASN A O 1
ATOM 720 N N . TRP A 1 94 ? -12.709 -4.376 -9.287 1.00 88.81 94 TRP A N 1
ATOM 721 C CA . TRP A 1 94 ? -13.256 -5.015 -10.488 1.00 88.81 94 TRP A CA 1
ATOM 722 C C . TRP A 1 94 ? -14.406 -5.989 -10.199 1.00 88.81 94 TRP A C 1
ATOM 724 O O . TRP A 1 94 ? -15.088 -6.397 -11.135 1.00 88.81 94 TRP A O 1
ATOM 734 N N . ASP A 1 95 ? -14.630 -6.348 -8.933 1.00 90.25 95 ASP A N 1
ATOM 735 C CA . ASP A 1 95 ? -15.730 -7.215 -8.510 1.00 90.25 95 ASP A CA 1
ATOM 736 C C . ASP A 1 95 ? -16.698 -6.448 -7.605 1.00 90.25 95 ASP A C 1
ATOM 738 O O . ASP A 1 95 ? -16.359 -6.092 -6.473 1.00 90.25 95 ASP A O 1
ATOM 742 N N . ASP A 1 96 ? -17.929 -6.242 -8.074 1.00 90.56 96 ASP A N 1
ATOM 743 C CA . ASP A 1 96 ? -18.996 -5.594 -7.304 1.00 90.56 96 ASP A CA 1
ATOM 744 C C . ASP A 1 96 ? -19.282 -6.320 -5.977 1.00 90.56 96 ASP A C 1
ATOM 746 O O . ASP A 1 96 ? -19.682 -5.692 -4.985 1.00 90.56 96 ASP A O 1
ATOM 750 N N . SER A 1 97 ? -19.015 -7.632 -5.917 1.00 94.06 97 SER A N 1
ATOM 751 C CA . SER A 1 97 ? -19.142 -8.424 -4.694 1.00 94.06 97 SER A CA 1
ATOM 752 C C . SER A 1 97 ? -18.209 -7.930 -3.582 1.00 94.06 97 SER A C 1
ATOM 754 O O . SER A 1 97 ? -18.568 -8.009 -2.404 1.00 94.06 97 SER A O 1
ATOM 756 N N . SER A 1 98 ? -17.066 -7.322 -3.929 1.00 95.44 98 SER A N 1
ATOM 757 C CA . SER A 1 98 ? -16.120 -6.765 -2.954 1.00 95.44 98 SER A CA 1
ATOM 758 C C . SER A 1 98 ? -16.724 -5.601 -2.180 1.00 95.44 98 SER A C 1
ATOM 760 O O . SER A 1 98 ? -16.593 -5.535 -0.957 1.00 95.44 98 SER A O 1
ATOM 762 N N . MET A 1 99 ? -17.435 -4.696 -2.862 1.00 96.25 99 MET A N 1
ATOM 763 C CA . MET A 1 99 ? -18.085 -3.566 -2.193 1.00 96.25 99 MET A CA 1
ATOM 764 C C . MET A 1 99 ? -19.304 -4.014 -1.383 1.00 96.25 99 MET A C 1
ATOM 766 O O . MET A 1 99 ? -19.520 -3.524 -0.274 1.00 96.25 99 MET A O 1
ATOM 770 N N . ALA A 1 100 ? -20.092 -4.959 -1.905 1.00 96.56 100 ALA A N 1
ATOM 771 C CA . ALA A 1 100 ? -21.215 -5.533 -1.166 1.00 96.56 100 ALA A CA 1
ATOM 772 C C . ALA A 1 100 ? -20.743 -6.230 0.123 1.00 96.56 100 ALA A C 1
ATOM 774 O O . ALA A 1 100 ? -21.265 -5.951 1.201 1.00 96.56 100 ALA A O 1
ATOM 775 N N . SER A 1 101 ? -19.700 -7.060 0.031 1.00 96.56 101 SER A N 1
ATOM 776 C CA . SER A 1 101 ? -19.115 -7.756 1.179 1.00 96.56 101 SER A CA 1
ATOM 777 C C . SER A 1 101 ? -18.524 -6.789 2.203 1.00 96.56 101 SER A C 1
ATOM 779 O O . SER A 1 101 ? -18.761 -6.958 3.400 1.00 96.56 101 SER A O 1
ATOM 781 N N . LEU A 1 102 ? -17.826 -5.737 1.752 1.00 97.06 102 LEU A N 1
ATOM 782 C CA . LEU A 1 102 ? -17.316 -4.691 2.638 1.00 97.06 102 LEU A CA 1
ATOM 783 C C . LEU A 1 102 ? -18.456 -4.033 3.423 1.00 97.06 102 LEU A C 1
ATOM 785 O O . LEU A 1 102 ? -18.358 -3.917 4.640 1.00 97.06 102 LEU A O 1
ATOM 789 N N . ARG A 1 103 ? -19.560 -3.663 2.760 1.00 96.81 103 ARG A N 1
ATOM 790 C CA . ARG A 1 103 ? -20.727 -3.062 3.430 1.00 96.81 103 ARG A CA 1
ATOM 791 C C . ARG A 1 103 ? -21.329 -3.967 4.498 1.00 96.81 103 ARG A C 1
ATOM 793 O O . ARG A 1 103 ? -21.748 -3.471 5.535 1.00 96.81 103 ARG A O 1
ATOM 800 N N . THR A 1 104 ? -21.376 -5.272 4.248 1.00 97.31 104 THR A N 1
ATOM 801 C CA . THR A 1 104 ? -21.964 -6.242 5.181 1.00 97.31 104 THR A CA 1
ATOM 802 C C . THR A 1 104 ? -21.034 -6.605 6.339 1.00 97.31 104 THR A C 1
ATOM 804 O O . THR A 1 104 ? -21.524 -6.920 7.418 1.00 97.31 104 THR A O 1
ATOM 807 N N . ASN A 1 105 ? -19.713 -6.581 6.139 1.00 96.81 105 ASN A N 1
ATOM 808 C CA . ASN A 1 105 ? -18.758 -7.164 7.089 1.00 96.81 105 ASN A CA 1
ATOM 809 C C . ASN A 1 105 ? -17.817 -6.158 7.766 1.00 96.81 105 ASN A C 1
ATOM 811 O O . ASN A 1 105 ? -17.027 -6.583 8.603 1.00 96.81 105 ASN A O 1
ATOM 815 N N . ILE A 1 106 ? -17.878 -4.861 7.443 1.00 95.94 106 ILE A N 1
ATOM 816 C CA . ILE A 1 106 ? -16.932 -3.844 7.948 1.00 95.94 106 ILE A CA 1
ATOM 817 C C . ILE A 1 106 ? -16.793 -3.820 9.478 1.00 95.94 106 ILE A C 1
ATOM 819 O O . ILE A 1 106 ? -15.687 -3.634 9.987 1.00 95.94 106 ILE A O 1
ATOM 823 N N . ASP A 1 107 ? -17.871 -4.083 10.217 1.00 94.81 107 ASP A N 1
ATOM 824 C CA . ASP A 1 107 ? -17.843 -4.105 11.684 1.00 94.81 107 ASP A CA 1
ATOM 825 C C . ASP A 1 107 ? -16.960 -5.234 12.235 1.00 94.81 107 ASP A C 1
ATOM 827 O O . ASP A 1 107 ? -16.313 -5.062 13.268 1.00 94.81 107 ASP A O 1
ATOM 831 N N . ASN A 1 108 ? -16.855 -6.344 11.497 1.00 93.56 108 ASN A N 1
ATOM 832 C CA . ASN A 1 108 ? -16.055 -7.520 11.843 1.00 93.56 108 ASN A CA 1
ATOM 833 C C . ASN A 1 108 ? -14.614 -7.461 11.309 1.00 93.56 108 ASN A C 1
ATOM 835 O O . ASN A 1 108 ? -13.866 -8.420 11.489 1.00 93.56 108 ASN A O 1
ATOM 839 N N . LEU A 1 109 ? -14.228 -6.392 10.605 1.00 94.62 109 LEU A N 1
ATOM 840 C CA . LEU A 1 109 ? -12.886 -6.235 10.045 1.00 94.62 109 LEU A CA 1
ATOM 841 C C . LEU A 1 109 ? -12.051 -5.286 10.895 1.00 94.62 109 LEU A C 1
ATOM 843 O O . LEU A 1 109 ? -12.498 -4.193 11.243 1.00 94.62 109 LEU A O 1
ATOM 847 N N . ASP A 1 110 ? -10.810 -5.672 11.168 1.00 92.50 110 ASP A N 1
ATOM 848 C CA . ASP A 1 110 ? -9.838 -4.799 11.814 1.00 92.50 110 ASP A CA 1
ATOM 849 C C . ASP A 1 110 ? -9.147 -3.914 10.784 1.00 92.50 110 ASP A C 1
ATOM 851 O O . ASP A 1 110 ? -9.053 -2.709 10.994 1.00 92.50 110 ASP A O 1
ATOM 855 N N . TRP A 1 111 ? -8.680 -4.492 9.669 1.00 94.62 111 TRP A N 1
ATOM 856 C CA . TRP A 1 111 ? -7.953 -3.784 8.606 1.00 94.62 111 TRP A CA 1
ATOM 857 C C . TRP A 1 111 ? -8.557 -4.045 7.226 1.00 94.62 111 TRP A C 1
ATOM 859 O O . TRP A 1 111 ? -9.056 -5.137 6.942 1.00 94.62 111 TRP A O 1
ATOM 869 N N . LEU A 1 112 ? -8.395 -3.070 6.328 1.00 96.12 112 LEU A N 1
ATOM 870 C CA . LEU A 1 112 ? -8.688 -3.226 4.906 1.00 96.12 112 LEU A CA 1
ATOM 871 C C . LEU A 1 112 ? -7.412 -3.145 4.065 1.00 96.12 112 LEU A C 1
ATOM 873 O O . LEU A 1 112 ? -6.621 -2.214 4.207 1.00 96.12 112 LEU A O 1
ATOM 877 N N . VAL A 1 113 ? -7.250 -4.078 3.131 1.00 97.19 113 VAL A N 1
ATOM 878 C CA . VAL A 1 113 ? -6.125 -4.161 2.195 1.00 97.19 113 VAL A CA 1
ATOM 879 C C . VAL A 1 113 ? -6.649 -4.042 0.759 1.00 97.19 113 VAL A C 1
ATOM 881 O O . VAL A 1 113 ? -7.039 -5.046 0.159 1.00 97.19 113 VAL A O 1
ATOM 884 N N . PRO A 1 114 ? -6.709 -2.825 0.190 1.00 96.56 114 PRO A N 1
ATOM 885 C CA . PRO A 1 114 ? -7.195 -2.641 -1.170 1.00 96.56 114 PRO A CA 1
ATOM 886 C C . PRO A 1 114 ? -6.108 -2.823 -2.239 1.00 96.56 114 PRO A C 1
ATOM 888 O O . PRO A 1 114 ? -4.958 -2.410 -2.066 1.00 96.56 114 PRO A O 1
ATOM 891 N N . GLU A 1 115 ? -6.499 -3.357 -3.393 1.00 95.25 115 GLU A N 1
ATOM 892 C CA . GLU A 1 115 ? -5.659 -3.568 -4.580 1.00 95.25 115 GLU A CA 1
ATOM 893 C C . GLU A 1 115 ? -5.478 -2.292 -5.431 1.00 95.25 115 GLU A C 1
ATOM 895 O O . GLU A 1 115 ? -5.735 -2.266 -6.632 1.00 95.25 115 GLU A O 1
ATOM 900 N N . TRP A 1 116 ? -5.065 -1.185 -4.814 1.00 95.50 116 TRP A N 1
ATOM 901 C CA . TRP A 1 116 ? -5.053 0.120 -5.492 1.00 95.50 116 TRP A CA 1
ATOM 902 C C . TRP A 1 116 ? -3.715 0.525 -6.097 1.00 95.50 116 TRP A C 1
ATOM 904 O O . TRP A 1 116 ? -3.681 1.503 -6.842 1.00 95.50 116 TRP A O 1
ATOM 914 N N . ILE A 1 117 ? -2.611 -0.156 -5.772 1.00 96.38 117 ILE A N 1
ATOM 915 C CA . ILE A 1 117 ? -1.271 0.281 -6.178 1.00 96.38 117 ILE A CA 1
ATOM 916 C C . ILE A 1 117 ? -0.566 -0.814 -6.982 1.00 96.38 117 ILE A C 1
ATOM 918 O O . ILE A 1 117 ? -0.271 -1.901 -6.489 1.00 96.38 117 ILE A O 1
ATOM 922 N N . ARG A 1 118 ? -0.215 -0.490 -8.227 1.00 95.81 118 ARG A N 1
ATOM 923 C CA . ARG A 1 118 ? 0.558 -1.353 -9.130 1.00 95.81 118 ARG A CA 1
ATOM 924 C C . ARG A 1 118 ? 1.860 -0.690 -9.543 1.00 95.81 118 ARG A C 1
ATOM 926 O O . ARG A 1 118 ? 1.911 0.525 -9.703 1.00 95.81 118 ARG A O 1
ATOM 933 N N . LEU A 1 119 ? 2.910 -1.475 -9.767 1.00 96.62 119 LEU A N 1
ATOM 934 C CA . LEU A 1 119 ? 4.114 -0.975 -10.429 1.00 96.62 119 LEU A CA 1
ATOM 935 C C . LEU A 1 119 ? 3.814 -0.702 -11.909 1.00 96.62 119 LEU A C 1
ATOM 937 O O . LEU A 1 119 ? 3.308 -1.568 -12.626 1.00 96.62 119 LEU A O 1
ATOM 941 N N . SER A 1 120 ? 4.142 0.498 -12.380 1.00 93.69 120 SER A N 1
ATOM 942 C CA . SER A 1 120 ? 3.869 0.914 -13.762 1.00 93.69 120 SER A CA 1
ATOM 943 C C . SER A 1 120 ? 4.809 0.253 -14.777 1.00 93.69 120 SER A C 1
ATOM 945 O O . SER A 1 120 ? 4.375 -0.117 -15.874 1.00 93.69 120 SER A O 1
ATOM 947 N N . GLY A 1 121 ? 6.082 0.086 -14.401 1.00 89.19 121 GLY A N 1
ATOM 948 C CA . GLY A 1 121 ? 7.191 -0.218 -15.309 1.00 89.19 121 GLY A CA 1
ATOM 949 C C . GLY A 1 121 ? 7.816 1.013 -15.978 1.00 89.19 121 GLY A C 1
ATOM 950 O O . GLY A 1 121 ? 8.810 0.855 -16.679 1.00 89.19 121 GLY A O 1
ATOM 951 N N . ASP A 1 122 ? 7.270 2.208 -15.753 1.00 89.94 122 ASP A N 1
ATOM 952 C CA . ASP A 1 122 ? 7.825 3.484 -16.202 1.00 89.94 122 ASP A CA 1
ATOM 953 C C . ASP A 1 122 ? 8.734 4.056 -15.109 1.00 89.94 122 ASP A C 1
ATOM 955 O O . ASP A 1 122 ? 8.333 4.206 -13.954 1.00 89.94 122 ASP A O 1
ATOM 959 N N . GLU A 1 123 ? 9.979 4.375 -15.462 1.00 83.12 123 GLU A N 1
ATOM 960 C CA . GLU A 1 123 ? 10.911 4.960 -14.506 1.00 83.12 123 GLU A CA 1
ATOM 961 C C . GLU A 1 123 ? 10.470 6.345 -14.052 1.00 83.12 123 GLU A C 1
ATOM 963 O O . GLU A 1 123 ? 10.737 6.699 -12.908 1.00 83.12 123 GLU A O 1
ATOM 968 N N . SER A 1 124 ? 9.835 7.144 -14.912 1.00 87.69 124 SER A N 1
ATOM 969 C CA . SER A 1 124 ? 9.413 8.516 -14.627 1.00 87.69 124 SER A CA 1
ATOM 970 C C . SER A 1 124 ? 8.243 8.569 -13.640 1.00 87.69 124 SER A C 1
ATOM 972 O O . SER A 1 124 ? 8.304 9.364 -12.696 1.00 87.69 124 SER A O 1
ATOM 974 N N . ASP A 1 125 ? 7.280 7.660 -13.790 1.00 91.00 125 ASP A N 1
ATOM 975 C CA . ASP A 1 125 ? 6.113 7.498 -12.927 1.00 91.00 125 ASP A CA 1
ATOM 976 C C . ASP A 1 125 ? 5.975 6.034 -12.477 1.00 91.00 125 ASP A C 1
ATOM 978 O O . ASP A 1 125 ? 5.391 5.230 -13.199 1.00 91.00 125 ASP A O 1
ATOM 982 N N . PRO A 1 126 ? 6.525 5.642 -11.311 1.00 93.69 126 PRO A N 1
ATOM 983 C CA . PRO A 1 126 ? 6.696 4.235 -10.938 1.00 93.69 126 PRO A CA 1
ATOM 984 C C . PRO A 1 126 ? 5.406 3.516 -10.515 1.00 93.69 126 PRO A C 1
ATOM 986 O O . PRO A 1 126 ? 5.426 2.294 -10.345 1.00 93.69 126 PRO A O 1
ATOM 989 N N . LEU A 1 127 ? 4.300 4.239 -10.306 1.00 95.94 127 LEU A N 1
ATOM 990 C CA . LEU A 1 127 ? 3.069 3.695 -9.733 1.00 95.94 127 LEU A CA 1
ATOM 991 C C . LEU A 1 127 ? 1.868 3.948 -10.645 1.00 95.94 127 LEU A C 1
ATOM 993 O O . LEU A 1 127 ? 1.655 5.055 -11.116 1.00 95.94 127 LEU A O 1
ATOM 997 N N . VAL A 1 128 ? 1.029 2.932 -10.807 1.00 95.25 128 VAL A N 1
ATOM 998 C CA . VAL A 1 128 ? -0.336 3.065 -11.321 1.00 95.25 128 VAL A CA 1
ATOM 999 C C . VAL A 1 128 ? -1.283 2.969 -10.137 1.00 95.25 128 VAL A C 1
ATOM 1001 O O . VAL A 1 128 ? -1.179 2.037 -9.335 1.00 95.25 128 VAL A O 1
ATOM 1004 N N . LEU A 1 129 ? -2.192 3.937 -10.030 1.00 94.69 129 LEU A N 1
ATOM 1005 C CA . LEU A 1 129 ? -3.166 4.027 -8.949 1.00 94.69 129 LEU A CA 1
ATOM 1006 C C . LEU A 1 129 ? -4.567 3.768 -9.487 1.00 94.69 129 LEU A C 1
ATOM 1008 O O . LEU A 1 129 ? -4.958 4.355 -10.492 1.00 94.69 129 LEU A O 1
ATOM 1012 N N . ASP A 1 130 ? -5.318 2.934 -8.784 1.00 93.56 130 ASP A N 1
ATOM 1013 C CA . ASP A 1 130 ? -6.735 2.689 -9.041 1.00 93.56 130 ASP A CA 1
ATOM 1014 C C . ASP A 1 130 ? -7.510 2.848 -7.730 1.00 93.56 130 ASP A C 1
ATOM 1016 O O . ASP A 1 130 ? -8.015 1.895 -7.151 1.00 93.56 130 ASP A O 1
ATOM 1020 N N . ILE A 1 131 ? -7.488 4.056 -7.170 1.00 92.62 131 ILE A N 1
ATOM 1021 C CA . ILE A 1 131 ? -8.109 4.343 -5.875 1.00 92.62 131 ILE A CA 1
ATOM 1022 C C . ILE A 1 131 ? -9.611 4.562 -6.075 1.00 92.62 131 ILE A C 1
ATOM 1024 O O . ILE A 1 131 ? -10.013 5.418 -6.862 1.00 92.62 131 ILE A O 1
ATOM 1028 N N . LYS A 1 132 ? -10.442 3.839 -5.317 1.00 92.00 132 LYS A N 1
ATOM 1029 C CA . LYS A 1 132 ? -11.901 3.991 -5.345 1.00 92.00 132 LYS A CA 1
ATOM 1030 C C . LYS A 1 132 ? -12.376 4.936 -4.238 1.00 92.00 132 LYS A C 1
ATOM 1032 O O . LYS A 1 132 ? -12.439 4.548 -3.073 1.00 92.00 132 LYS A O 1
ATOM 1037 N N . ASP A 1 133 ? -12.759 6.157 -4.613 1.00 91.19 133 ASP A N 1
ATOM 1038 C CA . ASP A 1 133 ? -13.258 7.173 -3.669 1.00 91.19 133 ASP A CA 1
ATOM 1039 C C . ASP A 1 133 ? -14.493 6.705 -2.888 1.00 91.19 133 ASP A C 1
ATOM 1041 O O . ASP A 1 133 ? -14.561 6.900 -1.681 1.00 91.19 133 ASP A O 1
ATOM 1045 N N . GLU A 1 134 ? -15.420 5.995 -3.538 1.00 93.25 134 GLU A N 1
ATOM 1046 C CA . GLU A 1 134 ? -16.622 5.444 -2.892 1.00 93.25 134 GLU A CA 1
ATOM 1047 C C . GLU A 1 134 ? -16.291 4.548 -1.687 1.00 93.25 134 GLU A C 1
ATOM 1049 O O . GLU A 1 134 ? -16.943 4.635 -0.646 1.00 93.25 134 GLU A O 1
ATOM 1054 N N . ALA A 1 135 ? -15.267 3.698 -1.810 1.00 92.81 135 ALA A N 1
ATOM 1055 C CA . ALA A 1 135 ? -14.846 2.816 -0.728 1.00 92.81 135 ALA A CA 1
ATOM 1056 C C . ALA A 1 135 ? -14.216 3.612 0.422 1.00 92.81 135 ALA A C 1
ATOM 1058 O O . ALA A 1 135 ? -14.509 3.344 1.584 1.00 92.81 135 ALA A O 1
ATOM 1059 N N . ILE A 1 136 ? -13.394 4.620 0.104 1.00 92.81 136 ILE A N 1
ATOM 1060 C CA . ILE A 1 136 ? -12.801 5.518 1.104 1.00 92.81 136 ILE A CA 1
ATOM 1061 C C . ILE A 1 136 ? -13.901 6.243 1.875 1.00 92.81 136 ILE A C 1
ATOM 1063 O O . ILE A 1 136 ? -13.905 6.209 3.103 1.00 92.81 136 ILE A O 1
ATOM 1067 N N . ASP A 1 137 ? -14.840 6.858 1.162 1.00 94.00 137 ASP A N 1
ATOM 1068 C CA . ASP A 1 137 ? -15.927 7.626 1.758 1.00 94.00 137 ASP A CA 1
ATOM 1069 C C . ASP A 1 137 ? -16.817 6.740 2.634 1.00 94.00 137 ASP A C 1
ATOM 1071 O O . ASP A 1 137 ? -17.229 7.153 3.718 1.00 94.00 137 ASP A O 1
ATOM 1075 N N . PHE A 1 138 ? -17.100 5.509 2.198 1.00 95.50 138 PHE A N 1
ATOM 1076 C CA . PHE A 1 138 ? -17.859 4.546 2.992 1.00 95.50 138 PHE A CA 1
ATOM 1077 C C . PHE A 1 138 ? -17.143 4.191 4.302 1.00 95.50 138 PHE A C 1
ATOM 1079 O O . PHE A 1 138 ? -17.757 4.244 5.370 1.00 95.50 138 PHE A O 1
ATOM 1086 N N . ILE A 1 139 ? -15.84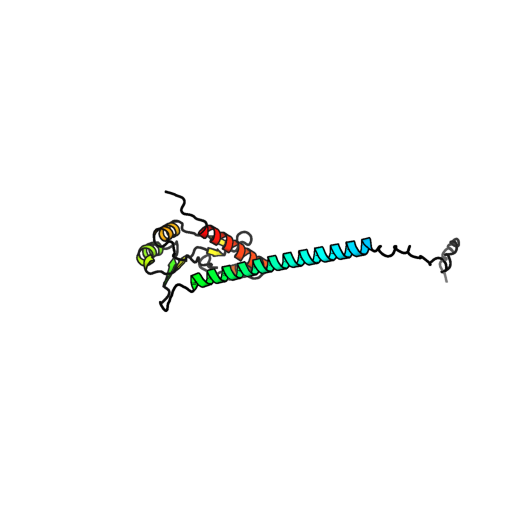5 3.878 4.239 1.00 94.31 139 ILE A N 1
ATOM 1087 C CA . ILE A 1 139 ? -15.039 3.533 5.419 1.00 94.31 139 ILE A CA 1
ATOM 1088 C C . ILE A 1 139 ? -14.950 4.721 6.372 1.00 94.31 139 ILE A C 1
ATOM 1090 O O . ILE A 1 139 ? -15.172 4.561 7.565 1.00 94.31 139 ILE A O 1
ATOM 1094 N N . GLN A 1 140 ? -14.697 5.923 5.854 1.00 92.06 140 GLN A N 1
ATOM 1095 C CA . GLN A 1 140 ? -14.603 7.132 6.672 1.00 92.06 140 GLN A CA 1
ATOM 1096 C C . GLN A 1 140 ? -15.913 7.470 7.390 1.00 92.06 140 GLN A C 1
ATOM 1098 O O . GLN A 1 140 ? -15.874 8.004 8.493 1.00 92.06 140 GLN A O 1
ATOM 1103 N N . ARG A 1 141 ? -17.068 7.164 6.788 1.00 94.88 141 ARG A N 1
ATOM 1104 C CA . ARG A 1 141 ? -18.377 7.366 7.429 1.00 94.88 141 ARG A CA 1
ATOM 1105 C C . ARG A 1 141 ? -18.720 6.278 8.444 1.00 94.88 141 ARG A C 1
ATOM 1107 O O . ARG A 1 141 ? -19.407 6.572 9.414 1.00 94.88 141 ARG A O 1
ATOM 1114 N N . THR A 1 142 ? -18.290 5.041 8.198 1.00 95.31 142 THR A N 1
ATOM 1115 C CA . THR A 1 142 ? -18.763 3.866 8.951 1.00 95.31 142 THR A CA 1
ATOM 1116 C C . THR A 1 142 ? -17.795 3.444 10.054 1.00 95.31 142 THR A C 1
ATOM 1118 O O . THR A 1 142 ? -18.227 3.145 11.159 1.00 95.31 142 THR A O 1
ATOM 1121 N N . LYS A 1 143 ? -16.488 3.440 9.765 1.00 94.25 143 LYS A N 1
ATOM 1122 C CA . LYS A 1 143 ? -15.417 2.999 10.669 1.00 94.25 143 LYS A CA 1
ATOM 1123 C C . LYS A 1 143 ? -14.141 3.835 10.437 1.00 94.25 143 LYS A C 1
ATOM 1125 O O . LYS A 1 143 ? -13.161 3.322 9.888 1.00 94.25 143 LYS A O 1
ATOM 1130 N N . PRO A 1 144 ? -14.152 5.147 10.757 1.00 91.44 144 PRO A N 1
ATOM 1131 C CA . PRO A 1 144 ? -13.079 6.094 10.415 1.00 91.44 144 PRO A CA 1
ATOM 1132 C C . PRO A 1 144 ? -11.705 5.738 10.995 1.00 91.44 144 PRO A C 1
ATOM 1134 O O . PRO A 1 144 ? -10.679 6.166 10.466 1.00 91.44 144 PRO A O 1
ATOM 1137 N N . GLU A 1 145 ? -11.673 4.976 12.082 1.00 88.19 145 GLU A N 1
ATOM 1138 C CA . GLU A 1 145 ? -10.464 4.485 12.730 1.00 88.19 145 GLU A CA 1
ATOM 1139 C C . GLU A 1 145 ? -9.848 3.262 12.037 1.00 88.19 145 GLU A C 1
ATOM 1141 O O . GLU A 1 145 ? -8.700 2.929 12.335 1.00 88.19 145 GLU A O 1
ATOM 1146 N N . MET A 1 146 ? -10.570 2.607 11.115 1.00 91.44 146 MET A N 1
ATOM 1147 C CA . MET A 1 146 ? -10.098 1.403 10.429 1.00 91.44 146 MET A CA 1
ATOM 1148 C C . MET A 1 146 ? -8.858 1.706 9.569 1.00 91.44 146 MET A C 1
ATOM 1150 O O . MET A 1 146 ? -8.932 2.500 8.623 1.00 91.44 146 MET A O 1
ATOM 1154 N N . PRO A 1 147 ? -7.714 1.043 9.819 1.00 91.69 147 PRO A N 1
ATOM 1155 C CA . PRO A 1 147 ? -6.543 1.150 8.962 1.00 91.69 147 PRO A CA 1
ATOM 1156 C C . PRO A 1 147 ? -6.820 0.652 7.539 1.00 91.69 147 PRO A C 1
ATOM 1158 O O . PRO A 1 147 ? -7.262 -0.479 7.327 1.00 91.69 147 PRO A O 1
ATOM 1161 N N . ILE A 1 148 ? -6.477 1.485 6.555 1.00 93.00 148 ILE A N 1
ATOM 1162 C CA . ILE A 1 148 ? -6.440 1.117 5.136 1.00 93.00 148 ILE A CA 1
ATOM 1163 C C . ILE A 1 148 ? -4.975 0.942 4.733 1.00 93.00 148 ILE A C 1
ATOM 1165 O O . ILE A 1 148 ? -4.183 1.884 4.820 1.00 93.00 148 ILE A O 1
ATOM 1169 N N . LEU A 1 149 ? -4.620 -0.257 4.276 1.00 94.31 149 LEU A N 1
ATOM 1170 C CA . LEU A 1 149 ? -3.262 -0.676 3.934 1.00 94.31 149 LEU A CA 1
ATOM 1171 C C . LEU A 1 149 ? -3.196 -1.067 2.448 1.00 94.31 149 LEU A C 1
ATOM 1173 O O . LEU A 1 149 ? -3.324 -2.246 2.125 1.00 94.31 149 LEU A O 1
ATOM 1177 N N . PRO A 1 150 ? -3.028 -0.108 1.516 1.00 94.88 150 PRO A N 1
ATOM 1178 C CA . PRO A 1 150 ? -3.019 -0.419 0.091 1.00 94.88 150 PRO A CA 1
ATOM 1179 C C . PRO A 1 150 ? -1.914 -1.410 -0.280 1.00 94.88 150 PRO A C 1
ATOM 1181 O O . PRO A 1 150 ? -0.744 -1.213 0.063 1.00 94.88 150 PRO A O 1
ATOM 1184 N N . LEU A 1 151 ? -2.287 -2.453 -1.017 1.00 95.31 151 LEU A N 1
ATOM 1185 C CA . LEU A 1 151 ? -1.362 -3.451 -1.531 1.00 95.31 151 LEU A CA 1
ATOM 1186 C C . LEU A 1 151 ? -0.581 -2.873 -2.715 1.00 95.31 151 LEU A C 1
ATOM 1188 O O . LEU A 1 151 ? -1.177 -2.383 -3.673 1.00 95.31 151 LEU A O 1
ATOM 1192 N N . LEU A 1 152 ? 0.750 -2.969 -2.657 1.00 95.81 152 LEU A N 1
ATOM 1193 C CA . LEU A 1 152 ? 1.633 -2.747 -3.801 1.00 95.81 152 LEU A CA 1
ATOM 1194 C C . LEU A 1 152 ? 1.901 -4.079 -4.500 1.00 95.81 152 LEU A C 1
ATOM 1196 O O . LEU A 1 152 ? 2.400 -5.013 -3.875 1.00 95.81 152 LEU A O 1
ATOM 1200 N N . GLN A 1 153 ? 1.646 -4.142 -5.802 1.00 94.56 153 GLN A N 1
ATOM 1201 C CA . GLN A 1 153 ? 1.833 -5.359 -6.593 1.00 94.56 153 GLN A CA 1
ATOM 1202 C C . GLN A 1 153 ? 2.537 -5.107 -7.930 1.00 94.56 153 GLN A C 1
ATOM 1204 O O . GLN A 1 153 ? 2.488 -4.022 -8.510 1.00 94.56 153 GLN A O 1
ATOM 1209 N N . ASN A 1 154 ? 3.186 -6.152 -8.437 1.00 95.75 154 ASN A N 1
ATOM 1210 C CA . ASN A 1 154 ? 3.800 -6.207 -9.762 1.00 95.75 154 ASN A CA 1
ATOM 1211 C C . ASN A 1 154 ? 2.986 -7.072 -10.742 1.00 95.75 154 ASN A C 1
ATOM 1213 O O . ASN A 1 154 ? 3.543 -7.568 -11.722 1.00 95.75 154 ASN A O 1
ATOM 1217 N N . TYR A 1 155 ? 1.694 -7.279 -10.472 1.00 92.62 155 TYR A N 1
ATOM 1218 C CA . TYR A 1 155 ? 0.788 -7.970 -11.380 1.00 92.62 155 TYR A CA 1
ATOM 1219 C C . TYR A 1 155 ? 0.244 -6.981 -12.419 1.00 92.62 155 TYR A C 1
ATOM 1221 O O . TYR A 1 155 ? -0.224 -5.884 -12.104 1.00 92.62 155 TYR A O 1
ATOM 1229 N N . LYS A 1 156 ? 0.403 -7.323 -13.696 1.00 87.62 156 LYS A N 1
ATOM 1230 C CA . LYS A 1 156 ? 0.032 -6.470 -14.829 1.00 87.62 156 LYS A CA 1
ATOM 1231 C C . LYS A 1 156 ? -0.203 -7.345 -16.050 1.00 87.62 156 LYS A C 1
ATOM 1233 O O . LYS A 1 156 ? 0.628 -8.196 -16.341 1.00 87.62 156 LYS A O 1
ATOM 1238 N N . ASN A 1 157 ? -1.280 -7.088 -16.793 1.00 87.00 157 ASN A N 1
ATOM 1239 C CA . ASN A 1 157 ? -1.656 -7.861 -17.985 1.00 87.00 157 ASN A CA 1
ATOM 1240 C C . ASN A 1 157 ? -1.751 -9.365 -17.685 1.00 87.00 157 ASN A C 1
ATOM 1242 O O . ASN A 1 157 ? -1.136 -10.177 -18.367 1.00 87.00 157 ASN A O 1
ATOM 1246 N N . GLU A 1 158 ? -2.460 -9.700 -16.609 1.00 88.81 158 GLU A N 1
ATOM 1247 C CA . GLU A 1 158 ? -2.725 -11.073 -16.166 1.00 88.81 158 GLU A CA 1
ATOM 1248 C C . GLU A 1 158 ? -1.493 -11.898 -15.736 1.00 88.81 158 GLU A C 1
ATOM 1250 O O . GLU A 1 158 ? -1.585 -13.105 -15.515 1.00 88.81 158 GLU A O 1
ATOM 1255 N N . GLN A 1 159 ? -0.338 -11.252 -15.549 1.00 93.62 159 GLN A N 1
ATOM 1256 C CA . GLN A 1 159 ? 0.912 -11.918 -15.185 1.00 93.62 159 GLN A CA 1
ATOM 1257 C C . GLN A 1 159 ? 1.694 -11.172 -14.103 1.00 93.62 159 GLN A C 1
ATOM 1259 O O . GLN A 1 159 ? 1.687 -9.941 -14.011 1.00 93.62 159 GLN A O 1
ATOM 1264 N N . TRP A 1 160 ? 2.444 -11.937 -13.312 1.00 94.31 160 TRP A N 1
ATOM 1265 C CA . TRP A 1 160 ? 3.453 -11.407 -12.401 1.00 94.31 160 TRP A CA 1
ATOM 1266 C C . TRP A 1 160 ? 4.672 -10.932 -13.189 1.00 94.31 160 TRP A C 1
ATOM 1268 O O . TRP A 1 160 ? 5.313 -11.714 -13.889 1.00 94.31 160 TRP A O 1
ATOM 1278 N N . ASN A 1 161 ? 5.016 -9.651 -13.071 1.00 96.38 161 ASN A N 1
ATOM 1279 C CA . ASN A 1 161 ? 6.089 -9.051 -13.853 1.00 96.38 161 ASN A CA 1
ATOM 1280 C C . ASN A 1 161 ? 7.355 -8.837 -13.005 1.00 96.38 161 ASN A C 1
ATOM 1282 O O . ASN A 1 161 ? 7.504 -7.834 -12.297 1.00 96.38 161 ASN A O 1
ATOM 1286 N N . SER A 1 162 ? 8.275 -9.803 -13.053 1.00 95.50 162 SER A N 1
ATOM 1287 C CA . SER A 1 162 ? 9.550 -9.755 -12.316 1.00 95.50 162 SER A CA 1
ATOM 1288 C C . SER A 1 162 ? 10.501 -8.678 -12.842 1.00 95.50 162 SER A C 1
ATOM 1290 O O . SER A 1 162 ? 11.263 -8.100 -12.072 1.00 95.50 162 SER A O 1
ATOM 1292 N N . GLU A 1 163 ? 10.444 -8.371 -14.137 1.00 94.56 163 GLU A N 1
ATOM 1293 C CA . GLU A 1 163 ? 11.305 -7.368 -14.769 1.00 94.56 163 GLU A CA 1
ATOM 1294 C C . GLU A 1 163 ? 10.951 -5.947 -14.294 1.00 94.56 163 GLU A C 1
ATOM 1296 O O . GLU A 1 163 ? 11.831 -5.165 -13.936 1.00 94.56 163 GLU A O 1
ATOM 1301 N N . ILE A 1 164 ? 9.652 -5.623 -14.210 1.00 94.69 164 ILE A N 1
ATOM 1302 C CA . ILE A 1 164 ? 9.171 -4.365 -13.615 1.00 94.69 164 ILE A CA 1
ATOM 1303 C C . ILE A 1 164 ? 9.626 -4.246 -12.156 1.00 94.69 164 ILE A C 1
ATOM 1305 O O . ILE A 1 164 ? 10.090 -3.179 -11.745 1.00 94.69 164 ILE A O 1
ATOM 1309 N N . LEU A 1 165 ? 9.537 -5.331 -11.381 1.00 95.38 165 LEU A N 1
ATOM 1310 C CA . LEU A 1 165 ? 9.999 -5.338 -9.995 1.00 95.38 165 LEU A CA 1
ATOM 1311 C C . LEU A 1 165 ? 11.504 -5.052 -9.913 1.00 95.38 165 LEU A C 1
ATOM 1313 O O . LEU A 1 165 ? 11.905 -4.145 -9.188 1.00 95.38 165 LEU A O 1
ATOM 1317 N N . GLN A 1 166 ? 12.327 -5.758 -10.693 1.00 94.88 166 GLN A N 1
ATOM 1318 C CA . GLN A 1 166 ? 13.779 -5.556 -10.725 1.00 94.88 166 GLN A CA 1
ATOM 1319 C C . GLN A 1 166 ? 14.147 -4.114 -11.091 1.00 94.88 166 GLN A C 1
ATOM 1321 O O . GLN A 1 166 ? 14.930 -3.487 -10.372 1.00 94.88 166 GLN A O 1
ATOM 1326 N N . ARG A 1 167 ? 13.527 -3.539 -12.130 1.00 92.50 167 ARG A N 1
ATOM 1327 C CA . ARG A 1 167 ? 13.710 -2.122 -12.499 1.00 92.50 167 ARG A CA 1
ATOM 1328 C C . ARG A 1 167 ? 13.301 -1.148 -11.392 1.00 92.50 167 ARG A C 1
ATOM 1330 O O . ARG A 1 167 ? 13.804 -0.033 -11.344 1.00 92.50 167 ARG A O 1
ATOM 1337 N N . SER A 1 168 ? 12.428 -1.562 -10.479 1.00 93.31 168 SER A N 1
ATOM 1338 C CA . SER A 1 168 ? 11.936 -0.709 -9.394 1.00 93.31 168 SER A CA 1
ATOM 1339 C C . SER A 1 168 ? 12.795 -0.762 -8.122 1.00 93.31 168 SER A C 1
ATOM 1341 O O . SER A 1 168 ? 12.694 0.148 -7.299 1.00 93.31 168 SER A O 1
ATOM 1343 N N . ILE A 1 169 ? 13.633 -1.795 -7.926 1.00 94.62 169 ILE A N 1
ATOM 1344 C CA . ILE A 1 169 ? 14.314 -2.031 -6.631 1.00 94.62 169 ILE A CA 1
ATOM 1345 C C . ILE A 1 169 ? 15.827 -2.300 -6.697 1.00 94.62 169 ILE A C 1
ATOM 1347 O O . ILE A 1 169 ? 16.476 -2.338 -5.646 1.00 94.62 169 ILE A O 1
ATOM 1351 N N . THR A 1 170 ? 16.403 -2.489 -7.888 1.00 96.00 170 THR A N 1
ATOM 1352 C CA . THR A 1 170 ? 17.805 -2.930 -8.036 1.00 96.00 170 THR A CA 1
ATOM 1353 C C . THR A 1 170 ? 18.795 -1.902 -7.486 1.00 96.00 170 THR A C 1
ATOM 1355 O O . THR A 1 170 ? 19.642 -2.220 -6.648 1.00 96.00 170 THR A O 1
ATOM 1358 N N . THR A 1 171 ? 18.683 -0.648 -7.915 1.00 96.06 171 THR A N 1
ATOM 1359 C CA . THR A 1 171 ? 19.586 0.426 -7.481 1.00 96.06 171 THR A CA 1
ATOM 1360 C C . THR A 1 171 ? 19.022 1.192 -6.289 1.00 96.06 171 THR A C 1
ATOM 1362 O O . THR A 1 171 ? 17.811 1.229 -6.059 1.00 96.06 171 THR A O 1
ATOM 1365 N N . ASP A 1 172 ? 19.899 1.853 -5.530 1.00 96.81 172 ASP A N 1
ATOM 1366 C CA . ASP A 1 172 ? 19.455 2.716 -4.433 1.00 96.81 172 ASP A CA 1
ATOM 1367 C C . ASP A 1 172 ? 18.562 3.860 -4.924 1.00 96.81 172 ASP A C 1
ATOM 1369 O O . ASP A 1 172 ? 17.501 4.101 -4.355 1.00 96.81 172 ASP A O 1
ATOM 1373 N N . ALA A 1 173 ? 18.919 4.478 -6.053 1.00 94.75 173 ALA A N 1
ATOM 1374 C CA . ALA A 1 173 ? 18.122 5.530 -6.673 1.00 94.75 173 ALA A CA 1
ATOM 1375 C C . ALA A 1 173 ? 16.695 5.061 -7.016 1.00 94.75 173 ALA A C 1
ATOM 1377 O O . ALA A 1 173 ? 15.732 5.765 -6.707 1.00 94.75 173 ALA A O 1
ATOM 1378 N N . GLN A 1 174 ? 16.542 3.861 -7.590 1.00 94.12 174 GLN A N 1
ATOM 1379 C CA . GLN A 1 174 ? 15.231 3.276 -7.903 1.00 94.12 174 GLN A CA 1
ATOM 1380 C C . GLN A 1 174 ? 14.404 3.034 -6.632 1.00 94.12 174 GLN A C 1
ATOM 1382 O O . GLN A 1 174 ? 13.254 3.472 -6.557 1.00 94.12 174 GLN A O 1
ATOM 1387 N N . ARG A 1 175 ? 15.004 2.448 -5.583 1.00 95.44 175 ARG A N 1
ATOM 1388 C CA . ARG A 1 175 ? 14.316 2.242 -4.295 1.00 95.44 175 ARG A CA 1
ATOM 1389 C C . ARG A 1 175 ? 13.879 3.555 -3.656 1.00 95.44 175 ARG A C 1
ATOM 1391 O O . ARG A 1 175 ? 12.736 3.661 -3.219 1.00 95.44 175 ARG A O 1
ATOM 1398 N N . GLN A 1 176 ? 14.754 4.562 -3.611 1.00 95.75 176 GLN A N 1
ATOM 1399 C CA . GLN A 1 176 ? 14.414 5.869 -3.041 1.00 95.75 176 GLN A CA 1
ATOM 1400 C C . GLN A 1 176 ? 13.288 6.546 -3.826 1.00 95.75 176 GLN A C 1
ATOM 1402 O O . GLN A 1 176 ? 12.392 7.141 -3.224 1.00 95.75 176 GLN A O 1
ATOM 1407 N N . LYS A 1 177 ? 13.283 6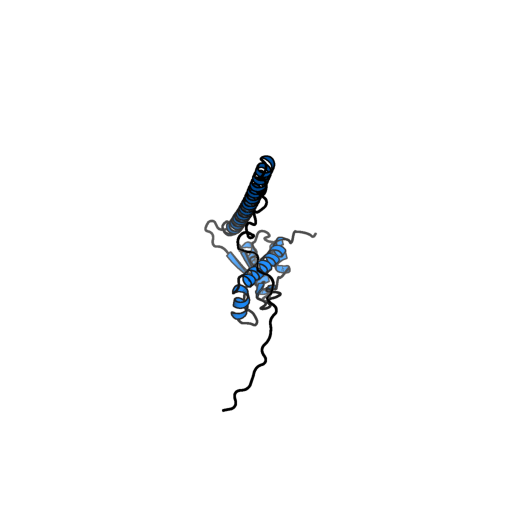.410 -5.158 1.00 94.69 177 LYS A N 1
ATOM 1408 C CA . LYS A 1 177 ? 12.208 6.928 -6.009 1.00 94.69 177 LYS A CA 1
ATOM 1409 C C . LYS A 1 177 ? 10.873 6.243 -5.720 1.00 94.69 177 LYS A C 1
ATOM 1411 O O . LYS A 1 177 ? 9.875 6.936 -5.517 1.00 94.69 177 LYS A O 1
ATOM 1416 N N . LEU A 1 178 ? 10.860 4.912 -5.632 1.00 95.75 178 LEU A N 1
ATOM 1417 C CA . LEU A 1 178 ? 9.662 4.145 -5.291 1.00 95.75 178 LEU A CA 1
ATOM 1418 C C . LEU A 1 178 ? 9.134 4.514 -3.895 1.00 95.75 178 LEU A C 1
ATOM 1420 O O . LEU A 1 178 ? 7.950 4.807 -3.741 1.00 95.75 178 LEU A O 1
ATOM 1424 N N . ILE A 1 179 ? 10.011 4.585 -2.888 1.00 95.38 179 ILE A N 1
ATOM 1425 C CA . ILE A 1 179 ? 9.651 4.995 -1.521 1.00 95.38 179 ILE A CA 1
ATOM 1426 C C . ILE A 1 179 ? 9.055 6.406 -1.515 1.00 95.38 179 ILE A C 1
ATOM 1428 O O . ILE A 1 179 ? 8.035 6.640 -0.864 1.00 95.38 179 ILE A O 1
ATOM 1432 N N . ALA A 1 180 ? 9.661 7.350 -2.239 1.00 95.12 180 ALA A N 1
ATOM 1433 C CA . ALA A 1 180 ? 9.156 8.714 -2.338 1.00 95.12 180 ALA A CA 1
ATOM 1434 C C . ALA A 1 180 ? 7.762 8.766 -2.986 1.00 95.12 180 ALA A C 1
ATOM 1436 O O . ALA A 1 180 ? 6.888 9.479 -2.483 1.00 95.12 180 ALA A O 1
ATOM 1437 N N . ALA A 1 181 ? 7.536 7.987 -4.049 1.00 94.88 181 ALA A N 1
ATOM 1438 C CA . ALA A 1 181 ? 6.238 7.882 -4.711 1.00 94.88 181 ALA A CA 1
ATOM 1439 C C . ALA A 1 181 ? 5.169 7.303 -3.769 1.00 94.88 181 ALA A C 1
ATOM 1441 O O . ALA A 1 181 ? 4.124 7.924 -3.578 1.00 94.88 181 ALA A O 1
ATOM 1442 N N . LEU A 1 182 ? 5.465 6.195 -3.083 1.00 95.00 182 LEU A N 1
ATOM 1443 C CA . LEU A 1 182 ? 4.565 5.592 -2.092 1.00 95.00 182 LEU A CA 1
ATOM 1444 C C . LEU A 1 182 ? 4.249 6.567 -0.951 1.00 95.00 182 LEU A C 1
ATOM 1446 O O . LEU A 1 182 ? 3.090 6.764 -0.594 1.00 95.00 182 LEU A O 1
ATOM 1450 N N . CYS A 1 183 ? 5.261 7.257 -0.420 1.00 93.94 183 CYS A N 1
ATOM 1451 C CA . CYS A 1 183 ? 5.067 8.260 0.626 1.00 93.94 183 CYS A CA 1
ATOM 1452 C C . CYS A 1 183 ? 4.171 9.416 0.168 1.00 93.94 183 CYS A C 1
ATOM 1454 O O . CYS A 1 183 ? 3.425 9.965 0.979 1.00 93.94 183 CYS A O 1
ATOM 1456 N N . LYS A 1 184 ? 4.258 9.823 -1.104 1.00 92.44 184 LYS A N 1
ATOM 1457 C CA . LYS A 1 184 ? 3.397 10.864 -1.676 1.00 92.44 184 LYS A CA 1
ATOM 1458 C C . LYS A 1 184 ? 1.942 10.395 -1.714 1.00 92.44 184 LYS A C 1
ATOM 1460 O O . LYS A 1 184 ? 1.083 11.115 -1.213 1.00 92.44 184 LYS A O 1
ATOM 1465 N N . VAL A 1 185 ? 1.688 9.193 -2.231 1.00 89.19 185 VAL A N 1
ATOM 1466 C CA . VAL A 1 185 ? 0.342 8.598 -2.321 1.00 89.19 185 VAL A CA 1
ATOM 1467 C C . VAL A 1 185 ? -0.284 8.431 -0.934 1.00 89.19 185 VAL A C 1
ATOM 1469 O O . VAL A 1 185 ? -1.382 8.922 -0.685 1.00 89.19 185 VAL A O 1
ATOM 1472 N N . LEU A 1 186 ? 0.446 7.844 0.018 1.00 85.94 186 LEU A N 1
ATOM 1473 C CA . LEU A 1 186 ? -0.065 7.603 1.372 1.00 85.94 186 LEU A CA 1
ATOM 1474 C C . LEU A 1 186 ? -0.310 8.902 2.158 1.00 85.94 186 LEU A C 1
ATOM 1476 O O . LEU A 1 186 ? -1.249 8.988 2.945 1.00 85.94 186 LEU A O 1
ATOM 1480 N N . LYS A 1 187 ? 0.485 9.957 1.930 1.00 79.94 187 LYS A N 1
ATOM 1481 C CA . LYS A 1 187 ? 0.228 11.276 2.538 1.00 79.94 187 LYS A CA 1
ATOM 1482 C C . LYS A 1 187 ? -1.033 11.943 2.000 1.00 79.94 187 LYS A C 1
ATOM 1484 O O . LYS A 1 187 ? -1.666 12.673 2.756 1.00 79.94 187 LYS A O 1
ATOM 1489 N N . ILE A 1 188 ? -1.371 11.732 0.727 1.00 66.06 188 ILE A N 1
ATOM 1490 C CA . ILE A 1 188 ? -2.619 12.243 0.142 1.00 66.06 188 ILE A CA 1
ATOM 1491 C C . ILE A 1 188 ? -3.814 11.583 0.836 1.00 66.06 188 ILE A C 1
ATOM 1493 O O . ILE A 1 188 ? -4.754 12.280 1.202 1.00 66.06 188 ILE A O 1
ATOM 1497 N N . GLN A 1 189 ? -3.724 10.282 1.119 1.00 58.41 189 GLN A N 1
ATOM 1498 C CA . GLN A 1 189 ? -4.773 9.547 1.825 1.00 58.41 189 GLN A CA 1
ATOM 1499 C C . GLN A 1 189 ? -4.999 10.057 3.259 1.00 58.41 189 GLN A C 1
ATOM 1501 O O . GLN A 1 189 ? -6.135 10.226 3.682 1.00 58.41 189 GLN A O 1
ATOM 1506 N N . VAL A 1 190 ? -3.924 10.373 3.991 1.00 57.47 190 VAL A N 1
ATOM 1507 C CA . VAL A 1 190 ? -4.004 10.892 5.374 1.00 57.47 190 VAL A CA 1
ATOM 1508 C C . VAL A 1 190 ? -4.472 12.357 5.431 1.00 57.47 190 VAL A C 1
ATOM 1510 O O . VAL A 1 190 ? -4.983 12.807 6.451 1.00 57.47 190 VAL A O 1
ATOM 1513 N N . ARG A 1 191 ? -4.290 13.131 4.352 1.00 53.97 191 ARG A N 1
ATOM 1514 C CA . ARG A 1 191 ? -4.620 14.566 4.281 1.00 53.97 191 ARG A CA 1
ATOM 1515 C C . ARG A 1 191 ? -5.967 14.872 3.621 1.00 53.97 191 ARG A C 1
ATOM 1517 O O . ARG A 1 191 ? -6.141 16.007 3.189 1.00 53.97 191 ARG A O 1
ATOM 1524 N N . ARG A 1 192 ? -6.916 13.937 3.536 1.00 54.62 192 ARG A N 1
ATOM 1525 C CA . ARG A 1 192 ? -8.318 14.296 3.255 1.00 54.62 192 ARG A CA 1
ATOM 1526 C C . ARG A 1 192 ? -9.046 14.577 4.582 1.00 54.62 192 ARG A C 1
ATOM 1528 O O . ARG A 1 192 ? -9.557 13.632 5.178 1.00 54.62 192 ARG A O 1
ATOM 1535 N N . PRO A 1 193 ? -9.047 15.819 5.110 1.00 42.16 193 PRO A N 1
ATOM 1536 C CA . PRO A 1 193 ? -9.906 16.181 6.229 1.00 42.16 193 PRO A CA 1
ATOM 1537 C C . PRO A 1 193 ? -11.375 16.186 5.792 1.00 42.16 193 PRO A C 1
ATOM 1539 O O . PRO A 1 193 ? -11.679 16.382 4.615 1.00 42.16 193 PRO A O 1
ATOM 1542 N N . HIS A 1 194 ? -12.250 15.984 6.781 1.00 49.31 194 HIS A N 1
ATOM 1543 C CA . HIS A 1 194 ? -13.700 16.196 6.774 1.00 49.31 194 HIS A CA 1
ATOM 1544 C C . HIS A 1 194 ? -14.093 17.621 6.326 1.00 49.31 194 HIS A C 1
ATOM 1546 O O . HIS A 1 194 ? -14.617 18.406 7.109 1.00 49.31 194 HIS A O 1
ATOM 1552 N N . ASP A 1 195 ? -13.849 17.979 5.072 1.00 42.94 195 ASP A N 1
ATOM 1553 C CA . ASP A 1 195 ? -14.393 19.189 4.466 1.00 42.94 195 ASP A CA 1
ATOM 1554 C C . ASP A 1 195 ? -15.393 18.774 3.393 1.00 42.94 195 ASP A C 1
ATOM 1556 O O . ASP A 1 195 ? -15.056 18.690 2.208 1.00 42.94 195 ASP A O 1
ATOM 1560 N N . ARG A 1 196 ? -16.633 18.509 3.826 1.00 40.12 196 ARG A N 1
ATOM 1561 C CA . ARG A 1 196 ? -17.818 19.265 3.387 1.00 40.12 196 ARG A CA 1
ATOM 1562 C C . ARG A 1 196 ? -19.145 18.590 3.771 1.00 40.12 196 ARG A C 1
ATOM 1564 O O . ARG A 1 196 ? -19.393 17.467 3.353 1.00 40.12 196 ARG A O 1
ATOM 1571 N N . TYR A 1 197 ? -19.951 19.411 4.459 1.00 39.31 197 TYR A N 1
ATOM 1572 C CA . TYR A 1 197 ? -21.418 19.483 4.588 1.0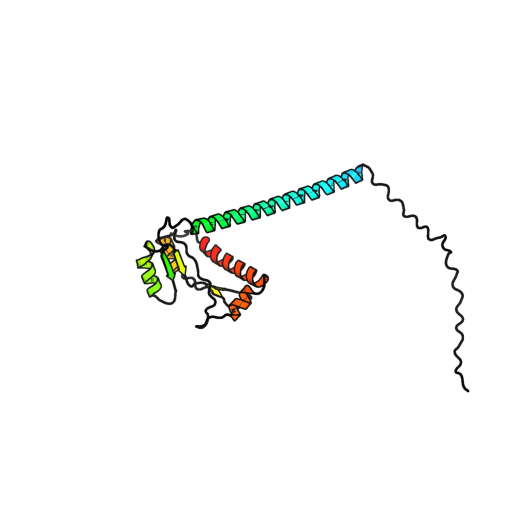0 39.31 197 TYR A CA 1
ATOM 1573 C C . TYR A 1 197 ? -22.200 18.253 5.055 1.00 39.31 197 TYR A C 1
ATOM 1575 O O . TYR A 1 197 ? -22.308 17.268 4.296 1.00 39.31 197 TYR A O 1
#

pLDDT: mean 79.6, std 17.24, range [39.31, 97.31]